Protein AF-A0A813KS51-F1 (afdb_monomer)

Secondary structure (DSSP, 8-state):
----PEEEEE-GGGEEESSSEE-SB-TTS-BHHHHHHT-EEEE-TT---TTS-SPPPS-SEEEE-SSPPEEEEEE-PBPB-TTSPBPB-TTSPBPB---EEEES-HHHHHHHHHHHHHTTTSPEEEEEEE-PPTTSTT----TTHHHHHHHHTT---SSTTSEEEEE-SSS-EEEEEHHHHHHHHHTT-HHHH------TT---SHHHHHHHHHHHHHHHHHHHHHHHHHHHHHHHHHS--------------------------

Sequence (265 aa):
MGEEGQWRLLNPLSIRFSQPRVAPRFKDGHSVAEARESTVAVLLQGRKDPDGFCKPPPYDLLLIPAFPAIRVVPFEPKLRASDGVAQRDPAGNSVRGKRAWFALDNRRLLALQRVAITKLPQLCCVAVRCFETPGGPGARTQSSGQSLERELRKFRTVTEGWAVDVGEREGSCHLWSWREAIAGVAGKDPCLLYVEPISSEELWDAHRWAPEAVSAGDELQRQVQDKEASSEEEVILFRGPKSRTFSKDQHTPCETVASDGTVAS

pLDDT: mean 80.98, std 15.92, range [42.06, 98.25]

Mean predicted aligned error: 10.23 Å

Solvent-accessible surface area (backbone atoms only — not comparable to full-atom values): 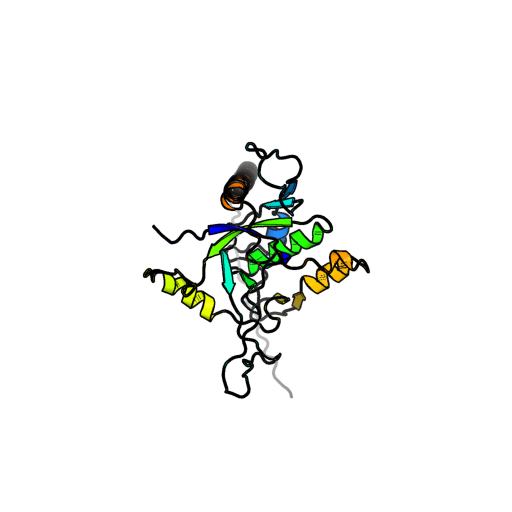15765 Å² total; per-residue (Å²): 134,80,89,75,44,52,52,30,60,42,42,50,83,53,47,22,36,29,40,48,64,31,51,58,48,51,96,87,64,50,38,37,66,57,48,30,70,56,36,45,76,41,77,52,74,87,68,73,52,93,82,72,76,65,75,78,71,97,39,43,26,41,47,33,46,70,58,80,67,48,42,31,33,62,43,58,48,60,35,28,41,95,89,62,50,72,36,58,47,99,88,67,47,73,38,64,46,74,74,41,41,26,31,79,40,47,49,63,47,53,20,45,33,59,45,44,58,76,44,58,91,51,40,40,25,30,44,30,32,37,39,81,56,88,73,49,99,81,56,75,90,56,94,68,54,64,60,59,52,58,55,57,71,60,55,42,32,57,58,80,11,58,39,32,30,44,25,54,96,93,50,77,63,45,82,45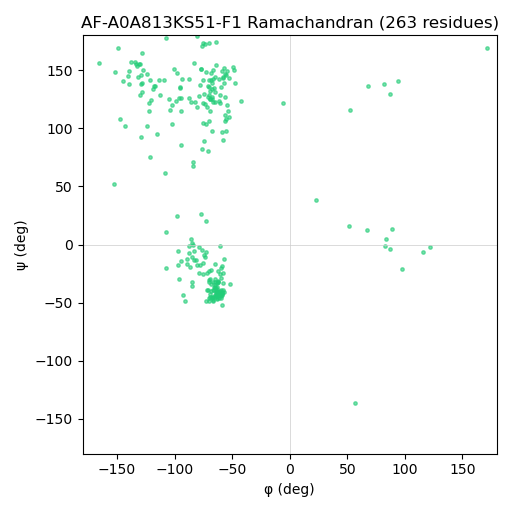,40,64,66,60,54,41,50,71,69,51,56,85,48,66,75,75,73,60,72,69,59,73,51,94,79,69,71,68,67,18,77,65,53,19,59,54,48,46,55,53,24,56,50,53,43,50,56,51,53,55,50,53,56,53,52,52,55,53,57,53,69,70,58,60,83,76,78,80,76,82,79,88,76,82,88,80,90,80,82,89,78,89,79,90,80,88,86,88,132

Structure (mmCIF, N/CA/C/O backbone):
data_AF-A0A813KS51-F1
#
_entry.id   AF-A0A813KS51-F1
#
loop_
_atom_site.group_PDB
_atom_site.id
_atom_site.type_symbol
_atom_site.label_atom_id
_atom_site.label_alt_id
_atom_site.label_comp_id
_atom_site.label_asym_id
_atom_site.label_entity_id
_atom_site.label_seq_id
_atom_site.pdbx_PDB_ins_code
_atom_site.Cartn_x
_atom_site.Cartn_y
_atom_site.Cartn_z
_atom_site.occupancy
_atom_site.B_iso_or_equiv
_atom_site.auth_seq_id
_atom_site.auth_comp_id
_atom_site.auth_asym_id
_atom_site.auth_atom_id
_atom_site.pdbx_PDB_model_num
ATOM 1 N N . MET A 1 1 ? -7.158 23.682 -9.869 1.00 42.06 1 MET A N 1
ATOM 2 C CA . MET A 1 1 ? -7.632 22.612 -8.969 1.00 42.06 1 MET A CA 1
ATOM 3 C C . MET A 1 1 ? -6.893 21.352 -9.368 1.00 42.06 1 MET A C 1
ATOM 5 O O . MET A 1 1 ? -7.021 20.948 -10.515 1.00 42.06 1 MET A O 1
ATOM 9 N N . GLY A 1 2 ? -5.991 20.868 -8.511 1.00 49.81 2 GLY A N 1
ATOM 10 C CA . GLY A 1 2 ? -5.144 19.712 -8.816 1.00 49.81 2 GLY A CA 1
ATOM 11 C C . GLY A 1 2 ? -5.975 18.439 -8.930 1.00 49.81 2 GLY A C 1
ATOM 12 O O . GLY A 1 2 ? -7.025 18.338 -8.304 1.00 49.81 2 GLY A O 1
ATOM 13 N N . GLU A 1 3 ? -5.518 17.501 -9.754 1.00 60.47 3 GLU A N 1
ATOM 14 C CA . GLU A 1 3 ? -6.159 16.204 -9.969 1.00 60.47 3 GLU A CA 1
ATOM 15 C C . GLU A 1 3 ? -6.255 15.433 -8.649 1.00 60.47 3 GLU A C 1
ATOM 17 O O . GLU A 1 3 ? -5.307 14.785 -8.199 1.00 60.47 3 GLU A O 1
ATOM 22 N N . GLU A 1 4 ? -7.408 15.518 -7.999 1.00 73.94 4 GLU A N 1
ATOM 23 C CA . GLU A 1 4 ? -7.716 14.668 -6.867 1.00 73.94 4 GLU A CA 1
ATOM 24 C C . GLU A 1 4 ? -8.052 13.278 -7.404 1.00 73.94 4 GLU A C 1
ATOM 26 O O . GLU A 1 4 ? -9.122 13.060 -7.969 1.00 73.94 4 GLU A O 1
ATOM 31 N N . GLY A 1 5 ? -7.112 12.336 -7.264 1.00 83.94 5 GLY A N 1
ATOM 32 C CA . GLY A 1 5 ? -7.350 10.933 -7.599 1.00 83.94 5 GLY A CA 1
ATOM 33 C C . GLY A 1 5 ? -8.663 10.420 -6.992 1.00 83.94 5 GLY A C 1
ATOM 34 O O . GLY A 1 5 ? -9.100 10.880 -5.932 1.00 83.94 5 GLY A O 1
ATOM 35 N N . GLN A 1 6 ? -9.302 9.460 -7.654 1.00 86.50 6 GLN A N 1
ATOM 36 C CA . GLN A 1 6 ? -10.566 8.900 -7.184 1.00 86.50 6 GLN A CA 1
ATOM 37 C C . GLN A 1 6 ? -10.355 8.145 -5.874 1.00 86.50 6 GLN A C 1
ATOM 39 O O . GLN A 1 6 ? -9.415 7.363 -5.738 1.00 86.50 6 GLN A O 1
ATOM 44 N N . TRP A 1 7 ? -11.232 8.371 -4.903 1.00 88.44 7 TRP A N 1
ATOM 45 C CA . TRP A 1 7 ? -11.202 7.615 -3.662 1.00 88.44 7 TRP A CA 1
ATOM 46 C C . TRP A 1 7 ? -11.609 6.160 -3.896 1.00 88.44 7 TRP A C 1
ATOM 48 O O . TRP A 1 7 ? -12.629 5.893 -4.537 1.00 88.44 7 TRP A O 1
ATOM 58 N N . ARG A 1 8 ? -10.818 5.222 -3.362 1.00 87.75 8 ARG A N 1
ATOM 59 C CA . ARG A 1 8 ? -11.120 3.788 -3.381 1.00 87.75 8 ARG A CA 1
ATOM 60 C C . ARG A 1 8 ? -10.903 3.124 -2.019 1.00 87.75 8 ARG A C 1
ATOM 62 O O . ARG A 1 8 ? -10.097 3.609 -1.234 1.00 87.75 8 ARG A O 1
ATOM 69 N N . LEU A 1 9 ? -11.583 2.007 -1.760 1.00 89.06 9 LEU A N 1
ATOM 70 C CA . LEU A 1 9 ? -11.259 1.073 -0.683 1.00 89.06 9 LEU A CA 1
ATOM 71 C C . LEU A 1 9 ? -10.550 -0.120 -1.311 1.00 89.06 9 LEU A C 1
ATOM 73 O O . LEU A 1 9 ? -11.116 -0.768 -2.186 1.00 89.06 9 LEU A O 1
ATOM 77 N N . LEU A 1 10 ? -9.318 -0.388 -0.891 1.00 90.69 10 LEU A N 1
ATOM 78 C CA . LEU A 1 10 ? -8.537 -1.525 -1.378 1.00 90.69 10 LEU A CA 1
ATOM 79 C C . LEU A 1 10 ? -8.025 -2.354 -0.207 1.00 90.69 10 LEU A C 1
ATOM 81 O O . LEU A 1 10 ? -7.726 -1.810 0.855 1.00 90.69 10 LEU A O 1
ATOM 85 N N . ASN A 1 11 ? -7.850 -3.655 -0.420 1.00 92.62 11 ASN A N 1
ATOM 86 C CA . ASN A 1 11 ? -7.100 -4.487 0.512 1.00 92.62 11 ASN A CA 1
ATOM 87 C C . ASN A 1 11 ? -5.610 -4.096 0.448 1.00 92.62 11 ASN A C 1
ATOM 89 O O . ASN A 1 11 ? -5.025 -4.140 -0.636 1.00 92.62 11 ASN A O 1
ATOM 93 N N . PRO A 1 12 ? -4.942 -3.747 1.564 1.00 95.69 12 PRO A N 1
ATOM 94 C CA . PRO A 1 12 ? -3.505 -3.464 1.545 1.00 95.69 12 PRO A CA 1
ATOM 95 C C . PRO A 1 12 ? -2.661 -4.572 0.896 1.00 95.69 12 PRO A C 1
ATOM 97 O O . PRO A 1 12 ? -1.666 -4.283 0.231 1.00 95.69 12 PRO A O 1
ATOM 100 N N . LEU A 1 13 ? -3.067 -5.836 1.047 1.00 94.50 13 LEU A N 1
ATOM 101 C CA . LEU A 1 13 ? -2.373 -7.010 0.507 1.00 94.50 13 LEU A CA 1
ATOM 102 C C . LEU A 1 13 ? -2.571 -7.185 -1.010 1.00 94.50 13 LEU A C 1
ATOM 104 O O . LEU A 1 13 ? -1.792 -7.888 -1.649 1.00 94.50 13 LEU A O 1
ATOM 108 N N . SER A 1 14 ? -3.556 -6.510 -1.616 1.00 92.56 14 SER A N 1
ATOM 109 C CA . SER A 1 14 ? -3.726 -6.475 -3.077 1.00 92.56 14 SER A CA 1
ATOM 110 C C . SER A 1 14 ? -2.921 -5.359 -3.756 1.00 92.56 14 SER A C 1
ATOM 112 O O . SER A 1 14 ? -2.881 -5.294 -4.985 1.00 92.56 14 SER A O 1
ATOM 114 N N . ILE A 1 15 ? -2.287 -4.469 -2.985 1.00 94.88 15 ILE A N 1
ATOM 115 C CA . ILE A 1 15 ? -1.466 -3.365 -3.498 1.00 94.88 15 ILE A CA 1
ATOM 116 C C . ILE A 1 15 ? 0.001 -3.803 -3.522 1.00 94.88 15 ILE A C 1
ATOM 118 O O . ILE A 1 15 ? 0.514 -4.386 -2.570 1.00 94.88 15 ILE A O 1
ATOM 122 N N . ARG A 1 16 ? 0.697 -3.508 -4.617 1.00 96.00 16 ARG A N 1
ATOM 123 C CA . ARG A 1 16 ? 2.096 -3.879 -4.834 1.00 96.00 16 ARG A CA 1
ATOM 124 C C . ARG A 1 16 ? 3.046 -2.713 -4.562 1.00 96.00 16 ARG A C 1
ATOM 126 O O . ARG A 1 16 ? 2.703 -1.543 -4.754 1.00 96.00 16 ARG A O 1
ATOM 133 N N . PHE A 1 17 ? 4.269 -3.033 -4.155 1.00 97.62 17 PHE A N 1
ATOM 134 C CA . PHE A 1 17 ? 5.349 -2.060 -4.023 1.00 97.62 17 PHE A CA 1
ATOM 135 C C . PHE A 1 17 ? 5.828 -1.595 -5.397 1.00 97.62 17 PHE A C 1
ATOM 137 O O . PHE A 1 17 ? 6.037 -2.405 -6.295 1.00 97.62 17 PHE A O 1
ATOM 144 N N . SER A 1 18 ? 6.045 -0.293 -5.567 1.00 96.00 18 SER A N 1
ATOM 145 C CA . SER A 1 18 ? 6.560 0.277 -6.822 1.00 96.00 18 SER A CA 1
ATOM 146 C C . SER A 1 18 ? 8.086 0.280 -6.932 1.00 96.00 18 SER A C 1
ATOM 148 O O . SER A 1 18 ? 8.630 0.419 -8.028 1.00 96.00 18 SER A O 1
ATOM 150 N N . GLN A 1 19 ? 8.794 0.157 -5.812 1.00 95.38 19 GLN A N 1
ATOM 151 C CA . GLN A 1 19 ? 10.253 0.239 -5.726 1.00 95.38 19 GLN A CA 1
ATOM 152 C C . GLN A 1 19 ? 10.782 -0.965 -4.944 1.00 95.38 19 GLN A C 1
ATOM 154 O O . GLN A 1 19 ? 10.051 -1.506 -4.115 1.00 95.38 19 GLN A O 1
ATOM 159 N N . PRO A 1 20 ? 12.045 -1.372 -5.158 1.00 95.00 20 PRO A N 1
ATOM 160 C CA . PRO A 1 20 ? 12.560 -2.601 -4.574 1.00 95.00 20 PRO A CA 1
ATOM 161 C C . PRO A 1 20 ? 13.006 -2.406 -3.125 1.00 95.00 20 PRO A C 1
ATOM 163 O O . PRO A 1 20 ? 13.213 -3.389 -2.435 1.00 95.00 20 PRO A O 1
ATOM 166 N N . ARG A 1 21 ? 13.143 -1.156 -2.658 1.00 95.81 21 ARG A N 1
ATOM 167 C CA . ARG A 1 21 ? 13.615 -0.818 -1.315 1.00 95.81 21 ARG A CA 1
ATOM 168 C C . ARG A 1 21 ? 12.712 0.206 -0.640 1.00 95.81 21 ARG A C 1
ATOM 170 O O . ARG A 1 21 ? 12.237 1.147 -1.282 1.00 95.81 21 ARG A O 1
ATOM 177 N N . VAL A 1 22 ? 12.548 0.052 0.668 1.00 96.94 22 VAL A N 1
ATOM 178 C CA . VAL A 1 22 ? 11.821 0.941 1.571 1.00 96.94 22 VAL A CA 1
ATOM 179 C C . VAL A 1 22 ? 12.684 1.265 2.786 1.00 96.94 22 VAL A C 1
ATOM 181 O O . VAL A 1 22 ? 13.185 0.372 3.464 1.00 96.94 22 VAL A O 1
ATOM 184 N N . ALA A 1 23 ? 12.824 2.557 3.087 1.00 96.81 23 ALA A N 1
ATOM 185 C CA . ALA A 1 23 ? 13.442 2.995 4.334 1.00 96.81 23 ALA A CA 1
ATOM 186 C C . ALA A 1 23 ? 12.519 2.676 5.528 1.00 96.81 23 ALA A C 1
ATOM 188 O O . ALA A 1 23 ? 11.308 2.881 5.417 1.00 96.81 23 ALA A O 1
ATOM 189 N N . PRO A 1 24 ? 13.056 2.244 6.683 1.00 96.81 24 PRO A N 1
ATOM 190 C CA . PRO A 1 24 ? 12.249 1.871 7.848 1.00 96.81 24 PRO A CA 1
ATOM 191 C C . PRO A 1 24 ? 11.623 3.073 8.576 1.00 96.81 24 PRO A C 1
ATOM 193 O O . PRO A 1 24 ? 10.830 2.878 9.496 1.00 96.81 24 PRO A O 1
ATOM 196 N N . ARG A 1 25 ? 11.971 4.304 8.177 1.00 96.75 25 ARG A N 1
ATOM 197 C CA . ARG A 1 25 ? 11.493 5.560 8.764 1.00 96.75 25 ARG A CA 1
ATOM 198 C C . ARG A 1 25 ? 10.851 6.480 7.724 1.00 96.75 25 ARG A C 1
ATOM 200 O O . ARG A 1 25 ? 11.248 6.524 6.549 1.00 96.75 25 ARG A O 1
ATOM 207 N N . PHE A 1 26 ? 9.847 7.225 8.160 1.00 95.56 26 PHE A N 1
ATOM 208 C CA . PHE A 1 26 ? 9.214 8.320 7.438 1.00 95.56 26 PHE A CA 1
ATOM 209 C C . PHE A 1 26 ? 10.107 9.573 7.452 1.00 95.56 26 PHE A C 1
ATOM 211 O O . PHE A 1 26 ? 11.190 9.583 8.031 1.00 95.56 26 PHE A O 1
ATOM 218 N N . LYS A 1 27 ? 9.713 10.616 6.709 1.00 93.56 27 LYS A N 1
ATOM 219 C CA . LYS A 1 27 ? 10.522 11.848 6.587 1.00 93.56 27 LYS A CA 1
ATOM 220 C C . LYS A 1 27 ? 10.520 12.701 7.860 1.00 93.56 27 LYS A C 1
ATOM 222 O O . LYS A 1 27 ? 11.432 13.489 8.049 1.00 93.56 27 LYS A O 1
ATOM 227 N N . ASP A 1 28 ? 9.488 12.547 8.669 1.00 91.88 28 ASP A N 1
ATOM 228 C CA . ASP A 1 28 ? 9.272 13.177 9.971 1.00 91.88 28 ASP A CA 1
ATOM 229 C C . ASP A 1 28 ? 9.975 12.429 11.121 1.00 91.88 28 ASP A C 1
ATOM 231 O O . ASP A 1 28 ? 9.907 12.866 12.259 1.00 91.88 28 ASP A O 1
ATOM 235 N N . GLY A 1 29 ? 10.676 11.323 10.837 1.00 93.81 29 GLY A N 1
ATOM 236 C CA . GLY A 1 29 ? 11.469 10.572 11.817 1.00 93.81 29 GLY A CA 1
ATOM 237 C C . GLY A 1 29 ? 10.760 9.357 12.418 1.00 93.81 29 GLY A C 1
ATOM 238 O O . GLY A 1 29 ? 11.449 8.414 12.832 1.00 93.81 29 GLY A O 1
ATOM 239 N N . HIS A 1 30 ? 9.424 9.321 12.367 1.00 93.75 30 HIS A N 1
ATOM 240 C CA . HIS A 1 30 ? 8.626 8.178 12.808 1.00 93.75 30 HIS A CA 1
ATOM 241 C C . HIS A 1 30 ? 9.020 6.908 12.054 1.00 93.75 30 HIS A C 1
ATOM 243 O O . HIS A 1 30 ? 9.336 6.917 10.860 1.00 93.75 30 HIS A O 1
ATOM 249 N N . SER A 1 31 ? 9.004 5.783 12.744 1.00 96.62 31 SER A N 1
ATOM 250 C CA . SER A 1 31 ? 9.250 4.470 12.173 1.00 96.62 31 SER A CA 1
ATOM 251 C C . SER A 1 31 ? 7.984 3.885 11.543 1.00 96.62 31 SER A C 1
ATOM 253 O O . SER A 1 31 ? 6.850 4.189 11.912 1.00 96.62 31 SER A O 1
ATOM 255 N N . VAL A 1 32 ? 8.174 2.973 10.590 1.00 96.69 32 VAL A N 1
ATOM 256 C CA . VAL A 1 32 ? 7.085 2.153 10.031 1.00 96.69 32 VAL A CA 1
ATOM 257 C C . VAL A 1 32 ? 6.409 1.302 11.116 1.00 96.69 32 VAL A C 1
ATOM 259 O O . VAL A 1 32 ? 5.225 0.997 10.996 1.00 96.69 32 VAL A O 1
ATOM 262 N N . ALA A 1 33 ? 7.143 0.919 12.167 1.00 96.56 33 ALA A N 1
ATOM 263 C CA . ALA A 1 33 ? 6.607 0.152 13.289 1.00 96.56 33 ALA A CA 1
ATOM 264 C C . ALA A 1 33 ? 5.647 0.986 14.152 1.00 96.56 33 ALA A C 1
ATOM 266 O O . ALA A 1 33 ? 4.536 0.531 14.409 1.00 96.56 33 ALA A O 1
ATOM 267 N N . GLU A 1 34 ? 6.022 2.219 14.493 1.00 95.12 34 GLU A N 1
ATOM 268 C CA . GLU A 1 34 ? 5.149 3.153 15.221 1.00 95.12 34 GLU A CA 1
ATOM 269 C C . GLU A 1 34 ? 3.885 3.456 14.409 1.00 95.12 34 GLU A C 1
ATOM 271 O O . GLU A 1 34 ? 2.774 3.320 14.906 1.00 95.12 34 GLU A O 1
ATOM 276 N N . ALA A 1 35 ? 4.017 3.747 13.110 1.00 94.31 35 ALA A N 1
ATOM 277 C CA . ALA A 1 35 ? 2.848 4.003 12.265 1.00 94.31 35 ALA A CA 1
ATOM 278 C C . ALA A 1 35 ? 1.904 2.791 12.141 1.00 94.31 35 ALA A C 1
ATOM 280 O O . ALA A 1 35 ? 0.688 2.954 12.012 1.00 94.31 35 ALA A O 1
ATOM 281 N N . ARG A 1 36 ? 2.451 1.567 12.176 1.00 95.62 36 ARG A N 1
ATOM 282 C CA . ARG A 1 36 ? 1.664 0.327 12.254 1.00 95.62 36 ARG A CA 1
ATOM 283 C C . ARG A 1 36 ? 0.879 0.273 13.566 1.00 95.62 36 ARG A C 1
ATOM 285 O O . ARG A 1 36 ? -0.289 -0.093 13.543 1.00 95.62 36 ARG A O 1
ATOM 292 N N . GLU A 1 37 ? 1.509 0.613 14.685 1.00 94.81 37 GLU A N 1
ATOM 293 C CA . GLU A 1 37 ? 0.891 0.584 16.020 1.00 94.81 37 GLU A CA 1
ATOM 294 C C . GLU A 1 37 ? -0.193 1.650 16.188 1.00 94.81 37 GLU A C 1
ATOM 296 O O . GLU A 1 37 ? -1.232 1.370 16.781 1.00 94.81 37 GLU A O 1
ATOM 301 N N . SER A 1 38 ? -0.019 2.814 15.566 1.00 91.81 38 SER A N 1
ATOM 302 C CA . SER A 1 38 ? -1.023 3.884 15.550 1.00 91.81 38 SER A CA 1
ATOM 303 C C . SER A 1 38 ? -2.169 3.652 14.555 1.00 91.81 38 SER A C 1
ATOM 305 O O . SER A 1 38 ? -3.072 4.481 14.457 1.00 91.81 38 SER A O 1
ATOM 307 N N . THR A 1 39 ? -2.152 2.564 13.777 1.00 94.19 39 THR A N 1
ATOM 308 C CA . THR A 1 39 ? -3.239 2.249 12.839 1.00 94.19 39 THR A CA 1
ATOM 309 C C . THR A 1 39 ? -4.388 1.556 13.566 1.00 94.19 39 THR A C 1
ATOM 311 O O . THR A 1 39 ? -4.226 0.475 14.134 1.00 94.19 39 THR A O 1
ATOM 314 N N . VAL A 1 40 ? -5.582 2.139 13.479 1.00 93.75 40 VAL A N 1
ATOM 315 C CA . VAL A 1 40 ? -6.802 1.599 14.091 1.00 93.75 40 VAL A CA 1
ATOM 316 C C . VAL A 1 40 ? -7.561 0.739 13.083 1.00 93.75 40 VAL A C 1
ATOM 318 O O . VAL A 1 40 ? -7.608 1.053 11.898 1.00 93.75 40 VAL A O 1
ATOM 321 N N . ALA A 1 41 ? -8.164 -0.356 13.547 1.00 94.25 41 ALA A N 1
ATOM 322 C CA . ALA A 1 41 ? -9.045 -1.199 12.741 1.00 94.25 41 ALA A CA 1
ATOM 323 C C . ALA A 1 41 ? -10.484 -1.095 13.260 1.00 94.25 41 ALA A C 1
ATOM 325 O O . ALA A 1 41 ? -10.722 -1.288 14.452 1.00 94.25 41 ALA A O 1
ATOM 326 N N . VAL A 1 42 ? -11.434 -0.814 12.369 1.00 90.38 42 VAL A N 1
ATOM 327 C CA . VAL A 1 42 ? -12.858 -0.633 12.689 1.00 90.38 42 VAL A CA 1
ATOM 328 C C . VAL A 1 42 ? -13.685 -1.688 11.960 1.00 90.38 42 VAL A C 1
ATOM 330 O O . VAL A 1 42 ? -13.487 -1.901 10.768 1.00 90.38 42 VAL A O 1
ATOM 333 N N . LEU A 1 43 ? -14.620 -2.339 12.655 1.00 89.81 43 LEU A N 1
ATOM 334 C CA . LEU A 1 43 ? -15.554 -3.292 12.046 1.00 89.81 43 LEU A CA 1
ATOM 335 C C . LEU A 1 43 ? -16.489 -2.595 11.050 1.00 89.81 43 LEU A C 1
ATOM 337 O O . LEU A 1 43 ? -17.119 -1.589 11.374 1.00 89.81 43 LEU A O 1
ATOM 341 N N . LEU A 1 44 ? -16.605 -3.165 9.850 1.00 80.69 44 LEU A N 1
ATOM 342 C CA . LEU A 1 44 ? -17.533 -2.713 8.807 1.00 80.69 44 LEU A CA 1
ATOM 343 C C . LEU A 1 44 ? -18.913 -3.382 8.900 1.00 80.69 44 LEU A C 1
ATOM 345 O O . LEU A 1 44 ? -19.878 -2.887 8.315 1.00 80.69 44 LEU A O 1
ATOM 349 N N . GLN A 1 45 ? -19.024 -4.492 9.638 1.00 69.56 45 GLN A N 1
ATOM 350 C CA . GLN A 1 45 ? -20.273 -5.240 9.791 1.00 69.56 45 GLN A CA 1
ATOM 351 C C . GLN A 1 45 ? -21.383 -4.394 10.441 1.00 69.56 45 GLN A C 1
ATOM 353 O O . GLN A 1 45 ? -21.147 -3.618 11.363 1.00 69.56 45 GLN A O 1
ATOM 358 N N . GLY A 1 46 ? -22.623 -4.578 9.975 1.00 60.81 46 GLY A N 1
ATOM 359 C CA . GLY A 1 46 ? -23.822 -3.999 10.596 1.00 60.81 46 GLY A CA 1
ATOM 360 C C . GLY A 1 46 ? -24.202 -2.588 10.140 1.00 60.81 46 GLY A C 1
ATOM 361 O O . GLY A 1 46 ? -25.266 -2.095 10.520 1.00 60.81 46 GLY A O 1
ATOM 362 N N . ARG A 1 47 ? -23.406 -1.943 9.283 1.00 62.28 47 ARG A N 1
ATOM 363 C CA . ARG A 1 47 ? -23.832 -0.710 8.613 1.00 62.28 47 ARG A CA 1
ATOM 364 C C . ARG A 1 47 ? -24.863 -1.056 7.542 1.00 62.28 47 ARG A C 1
ATOM 366 O O . ARG A 1 47 ? -24.530 -1.595 6.490 1.00 62.28 47 ARG A O 1
ATOM 373 N N . LYS A 1 48 ? -26.132 -0.779 7.848 1.00 58.97 48 LYS A N 1
ATOM 374 C CA . LYS A 1 48 ? -27.200 -0.808 6.850 1.00 58.97 48 LYS A CA 1
ATOM 375 C C . LYS A 1 48 ? -26.858 0.231 5.796 1.00 58.97 48 LYS A C 1
ATOM 377 O O . LYS A 1 48 ? -26.678 1.399 6.133 1.00 58.97 48 LYS A O 1
ATOM 382 N N . ASP A 1 49 ? -26.769 -0.201 4.547 1.00 62.62 49 ASP A N 1
ATOM 383 C CA . ASP A 1 49 ? -26.871 0.735 3.442 1.00 62.62 49 ASP A CA 1
ATOM 384 C C . ASP A 1 49 ? -28.193 1.502 3.618 1.00 62.62 49 ASP A C 1
ATOM 386 O O . ASP A 1 49 ? -29.243 0.855 3.696 1.00 62.62 49 ASP A O 1
ATOM 390 N N . PRO A 1 50 ? -28.175 2.839 3.751 1.00 56.56 50 PRO A N 1
ATOM 391 C CA . PRO A 1 50 ? -29.404 3.603 3.921 1.00 56.56 50 PRO A CA 1
ATOM 392 C C . PRO A 1 50 ? -30.310 3.523 2.683 1.00 56.56 50 PRO A C 1
ATOM 394 O O . PRO A 1 50 ? -31.505 3.771 2.818 1.00 56.56 50 PRO A O 1
ATOM 397 N N . ASP A 1 51 ? -29.784 3.103 1.527 1.00 67.31 51 ASP A N 1
ATOM 398 C CA . ASP A 1 51 ? -30.566 2.872 0.311 1.00 67.31 51 ASP A CA 1
ATOM 399 C C . ASP A 1 51 ? -30.996 1.400 0.158 1.00 67.31 51 ASP A C 1
ATOM 401 O O . ASP A 1 51 ? -31.889 1.091 -0.623 1.00 67.31 51 ASP A O 1
ATOM 405 N N . GLY A 1 52 ? -30.412 0.476 0.931 1.00 62.31 52 GLY A N 1
ATOM 406 C CA . GLY A 1 52 ? -30.741 -0.954 0.901 1.00 62.31 52 GLY A CA 1
ATOM 407 C C . GLY A 1 52 ? -30.368 -1.696 -0.394 1.00 62.31 52 GLY A C 1
ATOM 408 O O . GLY A 1 52 ? -30.809 -2.832 -0.573 1.00 62.31 52 GLY A O 1
ATOM 409 N N . PHE A 1 53 ? -29.571 -1.095 -1.284 1.00 54.78 53 PHE A N 1
ATOM 410 C CA . PHE A 1 53 ? -29.227 -1.637 -2.610 1.00 54.78 53 PHE A CA 1
ATOM 411 C C . PHE A 1 53 ? -27.784 -2.156 -2.721 1.00 54.78 53 PHE A C 1
ATOM 413 O O . PHE A 1 53 ? -27.477 -2.966 -3.599 1.00 54.78 53 PHE A O 1
ATOM 420 N N . CYS A 1 54 ? -26.890 -1.728 -1.839 1.00 59.38 54 CYS A N 1
ATOM 421 C CA . CYS A 1 54 ? -25.483 -2.077 -1.846 1.00 59.38 54 CYS A CA 1
ATOM 422 C C . CYS A 1 54 ? -25.275 -3.396 -1.101 1.00 59.38 54 CYS A C 1
ATOM 424 O O . CYS A 1 54 ? -25.591 -3.542 0.083 1.00 59.38 54 CYS A O 1
ATOM 426 N N . LYS A 1 55 ? -24.689 -4.373 -1.801 1.00 64.56 55 LYS A N 1
ATOM 427 C CA . LYS A 1 55 ? -24.139 -5.580 -1.171 1.00 64.56 55 LYS A CA 1
ATOM 428 C C . LYS A 1 55 ? -23.175 -5.153 -0.053 1.00 64.56 55 LYS A C 1
ATOM 430 O O . LYS A 1 55 ? -22.478 -4.159 -0.249 1.00 64.56 55 LYS A O 1
ATOM 435 N N . PRO A 1 56 ? -23.101 -5.868 1.084 1.00 63.34 56 PRO A N 1
ATOM 436 C CA . PRO A 1 56 ? -22.119 -5.555 2.120 1.00 63.34 56 PRO A CA 1
ATOM 437 C C . PRO A 1 56 ? -20.697 -5.543 1.528 1.00 63.34 56 PRO A C 1
ATOM 439 O O . PRO A 1 56 ? -20.443 -6.281 0.567 1.00 63.34 56 PRO A O 1
ATOM 442 N N . PRO A 1 57 ? -19.778 -4.719 2.068 1.00 68.62 57 PRO A N 1
ATOM 443 C CA . PRO A 1 57 ? -18.399 -4.704 1.599 1.00 68.62 57 PRO A CA 1
ATOM 444 C C . PRO A 1 57 ? -17.807 -6.112 1.682 1.00 68.62 57 PRO A C 1
ATOM 446 O O . PRO A 1 57 ? -18.084 -6.822 2.651 1.00 68.62 57 PRO A O 1
ATOM 449 N N . PRO A 1 58 ? -16.921 -6.507 0.752 1.00 81.00 58 PRO A N 1
ATOM 450 C CA . PRO A 1 58 ? -16.191 -7.774 0.841 1.00 81.00 58 PRO A CA 1
ATOM 451 C C . PRO A 1 58 ? -15.096 -7.746 1.931 1.00 81.00 58 PRO A C 1
ATOM 453 O O . PRO A 1 58 ? -14.138 -8.511 1.875 1.00 81.00 58 PRO A O 1
ATOM 456 N N . TYR A 1 59 ? -15.196 -6.821 2.888 1.00 86.31 59 TYR A N 1
ATOM 457 C CA . TYR A 1 59 ? -14.203 -6.538 3.912 1.00 86.31 59 TYR A CA 1
ATOM 458 C C . TYR A 1 59 ? -14.870 -6.530 5.284 1.00 86.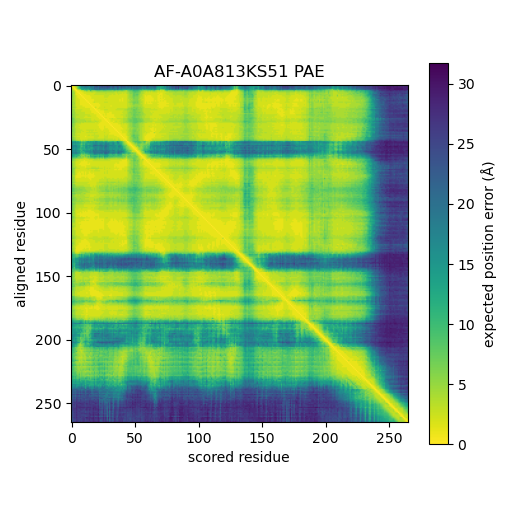31 59 TYR A C 1
ATOM 460 O O . TYR A 1 59 ? -15.937 -5.941 5.464 1.00 86.31 59 TYR A O 1
ATOM 468 N N . ASP A 1 60 ? -14.196 -7.122 6.261 1.00 88.19 60 ASP A N 1
ATOM 469 C CA . ASP A 1 60 ? -14.622 -7.147 7.657 1.00 88.19 60 ASP A CA 1
ATOM 470 C C . ASP A 1 60 ? -14.182 -5.886 8.404 1.00 88.19 60 ASP A C 1
ATOM 472 O O . ASP A 1 60 ? -14.901 -5.390 9.275 1.00 88.19 60 ASP A O 1
ATOM 476 N N . LEU A 1 61 ? -12.993 -5.372 8.069 1.00 91.38 61 LEU A N 1
ATOM 477 C CA . LEU A 1 61 ? -12.324 -4.295 8.791 1.00 91.38 61 LEU A CA 1
ATOM 478 C C . LEU A 1 61 ? -11.899 -3.155 7.864 1.00 91.38 61 LEU A C 1
ATOM 480 O O . LEU A 1 61 ? -11.321 -3.376 6.801 1.00 91.38 61 LEU A O 1
ATOM 484 N N . LEU A 1 62 ? -12.088 -1.927 8.330 1.00 91.69 62 LEU A N 1
ATOM 485 C CA . LEU A 1 62 ? -11.492 -0.722 7.772 1.00 91.69 62 LEU A CA 1
ATOM 486 C C . LEU A 1 62 ? -10.265 -0.327 8.596 1.00 91.69 62 LEU A C 1
ATOM 488 O O . LEU A 1 62 ? -10.369 -0.096 9.801 1.00 91.69 62 LEU A O 1
ATOM 492 N N . LEU A 1 63 ? -9.113 -0.217 7.939 1.00 94.44 63 LEU A N 1
ATOM 493 C CA . LEU A 1 63 ? -7.886 0.303 8.527 1.00 94.44 63 LEU A CA 1
ATOM 494 C C . LEU A 1 63 ? -7.835 1.821 8.379 1.00 94.44 63 LEU A C 1
ATOM 496 O O . LEU A 1 63 ? -7.919 2.359 7.273 1.00 94.44 63 LEU A O 1
ATOM 500 N N . ILE A 1 64 ? -7.640 2.489 9.507 1.00 93.25 64 ILE A N 1
ATOM 501 C CA . ILE A 1 64 ? -7.536 3.934 9.641 1.00 93.25 64 ILE A CA 1
ATOM 502 C C . ILE A 1 64 ? -6.111 4.247 10.116 1.00 93.25 64 ILE A C 1
ATOM 504 O O . ILE A 1 64 ? -5.821 4.136 11.311 1.00 93.25 64 ILE A O 1
ATOM 508 N N . PRO A 1 65 ? -5.180 4.553 9.195 1.00 93.69 65 PRO A N 1
ATOM 509 C CA . PRO A 1 65 ? -3.806 4.853 9.566 1.00 93.69 65 PRO A CA 1
ATOM 510 C C . PRO A 1 65 ? -3.664 6.266 10.135 1.00 93.69 65 PRO A C 1
ATOM 512 O O . PRO A 1 65 ? -4.333 7.194 9.690 1.00 93.69 65 PRO A O 1
ATOM 515 N N . ALA A 1 66 ? -2.686 6.463 11.020 1.00 90.38 66 ALA A N 1
ATOM 516 C CA . ALA A 1 66 ? -2.290 7.783 11.518 1.00 90.38 66 ALA A CA 1
ATOM 517 C C . ALA A 1 66 ? -1.431 8.585 10.513 1.00 90.38 66 ALA A C 1
ATOM 519 O O . ALA A 1 66 ? -0.647 9.451 10.896 1.00 90.38 66 ALA A O 1
ATOM 520 N N . PHE A 1 67 ? -1.567 8.329 9.212 1.00 91.31 67 PHE A N 1
ATOM 521 C CA . PHE A 1 67 ? -0.910 9.088 8.148 1.00 91.31 67 PHE A CA 1
ATOM 522 C C . PHE A 1 67 ? -1.880 9.334 6.987 1.00 91.31 67 PHE A C 1
ATOM 524 O O . PHE A 1 67 ? -2.804 8.546 6.788 1.00 91.31 67 PHE A O 1
ATOM 531 N N . PRO A 1 68 ? -1.643 10.369 6.156 1.00 91.50 68 PRO A N 1
ATOM 532 C CA . PRO A 1 68 ? -2.518 10.653 5.027 1.00 91.50 68 PRO A CA 1
ATOM 533 C C . PRO A 1 68 ? -2.655 9.457 4.084 1.00 91.50 68 PRO A C 1
ATOM 535 O O . PRO A 1 68 ? -1.682 8.724 3.851 1.00 91.50 68 PRO A O 1
ATOM 538 N N . ALA A 1 69 ? -3.836 9.318 3.482 1.00 92.75 69 ALA A N 1
ATOM 539 C CA . ALA A 1 69 ? -4.148 8.227 2.569 1.00 92.75 69 ALA A CA 1
ATOM 540 C C . ALA A 1 69 ? -3.059 8.009 1.508 1.00 92.75 69 ALA A C 1
ATOM 542 O O . ALA A 1 69 ? -2.489 8.954 0.945 1.00 92.75 69 ALA A O 1
ATOM 543 N N . ILE A 1 70 ? -2.762 6.739 1.227 1.00 95.50 70 ILE A N 1
ATOM 544 C CA . ILE A 1 70 ? -1.770 6.400 0.211 1.00 95.50 70 ILE A CA 1
ATOM 545 C C . ILE A 1 70 ? -2.321 6.662 -1.182 1.00 95.50 70 ILE A C 1
ATOM 547 O O . ILE A 1 70 ? -3.516 6.524 -1.450 1.00 95.50 70 ILE A O 1
ATOM 551 N N . ARG A 1 71 ? -1.413 7.019 -2.085 1.00 94.50 71 ARG A N 1
ATOM 552 C CA . ARG A 1 71 ? -1.718 7.158 -3.503 1.00 94.50 71 ARG A CA 1
ATOM 553 C C . ARG A 1 71 ? -1.349 5.865 -4.216 1.00 94.50 71 ARG A C 1
ATOM 555 O O . ARG A 1 71 ? -0.263 5.328 -3.983 1.00 94.50 71 ARG A O 1
ATOM 562 N N . VAL A 1 72 ? -2.230 5.389 -5.083 1.00 94.44 72 VAL A N 1
ATOM 563 C CA . VAL A 1 72 ? -2.016 4.188 -5.891 1.00 94.44 72 VAL A CA 1
ATOM 564 C C . VAL A 1 72 ? -2.332 4.457 -7.357 1.00 94.44 72 VAL A C 1
ATOM 566 O O . VAL A 1 72 ? -3.110 5.351 -7.685 1.00 94.44 72 VAL A O 1
ATOM 569 N N . VAL A 1 73 ? -1.731 3.673 -8.241 1.00 92.56 73 VAL A N 1
ATOM 570 C CA . VAL A 1 73 ? -1.897 3.786 -9.695 1.00 92.56 73 VAL A CA 1
ATOM 571 C C . VAL A 1 73 ? -1.993 2.385 -10.303 1.00 92.56 73 VAL A C 1
ATOM 573 O O . VAL A 1 73 ? -1.246 1.496 -9.877 1.00 92.56 73 VAL A O 1
ATOM 576 N N . PRO A 1 74 ? -2.898 2.140 -11.267 1.00 91.62 74 PRO A N 1
ATOM 577 C CA . PRO A 1 74 ? -2.960 0.867 -11.951 1.00 91.62 74 PRO A CA 1
ATOM 578 C C . PRO A 1 74 ? -1.870 0.845 -13.029 1.00 91.62 74 PRO A C 1
ATOM 580 O O . PRO A 1 74 ? -1.870 1.667 -13.948 1.00 91.62 74 PRO A O 1
ATOM 583 N N . PHE A 1 75 ? -0.926 -0.085 -12.923 1.00 90.94 75 PHE A N 1
ATOM 584 C CA . PHE A 1 75 ? 0.267 -0.107 -13.769 1.00 90.94 75 PHE A CA 1
ATOM 585 C C . PHE A 1 75 ? 0.634 -1.528 -14.202 1.00 90.94 75 PHE A C 1
ATOM 587 O O . PHE A 1 75 ? 0.392 -2.495 -13.482 1.00 90.94 75 PHE A O 1
ATOM 594 N N . GLU A 1 76 ? 1.232 -1.646 -15.387 1.00 92.12 76 GLU A N 1
ATOM 595 C CA . GLU A 1 76 ? 1.817 -2.884 -15.908 1.00 92.12 76 GLU A CA 1
ATOM 596 C C . GLU A 1 76 ? 3.341 -2.808 -15.756 1.00 92.12 76 GLU A C 1
ATOM 598 O O . GLU A 1 76 ? 4.006 -2.089 -16.516 1.00 92.12 76 GLU A O 1
ATOM 603 N N . PRO A 1 77 ? 3.932 -3.498 -14.768 1.00 92.19 77 PRO A N 1
ATOM 604 C CA . PRO A 1 77 ? 5.358 -3.387 -14.516 1.00 92.19 77 PRO A CA 1
ATOM 605 C C . PRO A 1 77 ? 6.149 -4.011 -15.667 1.00 92.19 77 PRO A C 1
ATOM 607 O O . PRO A 1 77 ? 5.799 -5.071 -16.178 1.00 92.19 77 PRO A O 1
ATOM 610 N N . LYS A 1 78 ? 7.272 -3.396 -16.050 1.00 94.00 78 LYS A N 1
ATOM 611 C CA . LYS A 1 78 ? 8.261 -4.091 -16.885 1.00 94.00 78 LYS A CA 1
ATOM 612 C C . LYS A 1 78 ? 8.856 -5.230 -16.066 1.00 94.00 78 LYS A C 1
ATOM 614 O O . LYS A 1 78 ? 9.420 -4.957 -15.003 1.00 94.00 78 LYS A O 1
ATOM 619 N N . LEU A 1 79 ? 8.751 -6.460 -16.560 1.00 93.62 79 LEU A N 1
ATOM 620 C CA . LEU A 1 79 ? 9.345 -7.611 -15.893 1.00 93.62 79 LEU A CA 1
ATOM 621 C C . LEU A 1 79 ? 10.864 -7.499 -15.927 1.00 93.62 79 LEU A C 1
ATOM 623 O O . LEU A 1 79 ? 11.463 -7.012 -16.893 1.00 93.62 79 LEU A O 1
ATOM 627 N N . ARG A 1 80 ? 11.486 -7.915 -14.831 1.00 94.44 80 ARG A N 1
ATOM 628 C CA . ARG A 1 80 ? 12.932 -7.883 -14.646 1.00 94.44 80 ARG A CA 1
ATOM 629 C C . ARG A 1 80 ? 13.397 -9.250 -14.188 1.00 94.44 80 ARG A C 1
ATOM 631 O O . ARG A 1 80 ? 12.663 -9.946 -13.493 1.00 94.44 80 ARG A O 1
ATOM 638 N N . ALA A 1 81 ? 14.588 -9.642 -14.609 1.00 92.88 81 ALA A N 1
ATOM 639 C CA . ALA A 1 81 ? 15.269 -10.778 -14.013 1.00 92.88 81 ALA A CA 1
ATOM 640 C C . ALA A 1 81 ? 15.737 -10.426 -12.587 1.00 92.88 81 ALA A C 1
ATOM 642 O O . ALA A 1 81 ? 15.604 -9.284 -12.131 1.00 92.88 81 ALA A O 1
ATOM 643 N N . SER A 1 82 ? 16.251 -11.420 -11.865 1.00 89.12 82 SER A N 1
ATOM 644 C CA . SER A 1 82 ? 16.747 -11.264 -10.491 1.00 89.12 82 SER A CA 1
ATOM 645 C C . SER A 1 82 ? 17.908 -10.269 -10.379 1.00 89.12 82 SER A C 1
ATOM 647 O O . SER A 1 82 ? 18.066 -9.632 -9.343 1.00 89.12 82 SER A O 1
ATOM 649 N N . ASP A 1 83 ? 18.667 -10.075 -11.458 1.00 90.12 83 ASP A N 1
ATOM 650 C CA . ASP A 1 83 ? 19.724 -9.065 -11.595 1.00 90.12 83 ASP A CA 1
ATOM 651 C C . ASP A 1 83 ? 19.189 -7.631 -11.824 1.00 90.12 83 ASP A C 1
ATOM 653 O O . ASP A 1 83 ? 19.951 -6.666 -11.884 1.00 90.12 83 ASP A O 1
ATOM 657 N N . GLY A 1 84 ? 17.869 -7.466 -11.964 1.00 89.69 84 GLY A N 1
ATOM 658 C CA . GLY A 1 84 ? 17.215 -6.191 -12.238 1.00 89.69 84 GLY A CA 1
ATOM 659 C C . GLY A 1 84 ? 17.193 -5.780 -13.715 1.00 89.69 84 GLY A C 1
ATOM 660 O O . GLY A 1 84 ? 16.603 -4.736 -14.038 1.00 89.69 84 GLY A O 1
ATOM 661 N N . VAL A 1 85 ? 17.767 -6.569 -14.627 1.00 93.00 85 VAL A N 1
ATOM 662 C CA . VAL A 1 85 ? 17.742 -6.313 -16.073 1.00 93.00 85 VAL A CA 1
ATOM 663 C C . VAL A 1 85 ? 16.328 -6.535 -16.607 1.00 93.00 85 VAL A C 1
ATOM 665 O O . VAL A 1 85 ? 15.640 -7.480 -16.232 1.00 93.00 85 VAL A O 1
ATOM 668 N N . ALA A 1 86 ? 15.853 -5.622 -17.461 1.00 94.19 86 ALA A N 1
ATOM 669 C CA . ALA A 1 86 ? 14.520 -5.732 -18.049 1.00 94.19 86 ALA A CA 1
ATOM 670 C C . ALA A 1 86 ? 14.458 -6.927 -19.006 1.00 94.19 86 ALA A C 1
ATOM 672 O O . ALA A 1 86 ? 15.259 -7.006 -19.938 1.00 94.19 86 ALA A O 1
ATOM 673 N N . GLN A 1 87 ? 13.484 -7.811 -18.799 1.00 95.88 87 GLN A N 1
ATOM 674 C CA . GLN A 1 87 ? 13.253 -8.945 -19.686 1.00 95.88 87 GLN A CA 1
ATOM 675 C C . GLN A 1 87 ? 12.769 -8.444 -21.050 1.00 95.88 87 GLN A C 1
ATOM 677 O O . GLN A 1 87 ? 11.960 -7.509 -21.131 1.00 95.88 87 GLN A O 1
ATOM 682 N N . ARG A 1 88 ? 13.275 -9.059 -22.121 1.00 97.38 88 ARG A N 1
ATOM 683 C CA . ARG A 1 88 ? 12.886 -8.756 -23.500 1.00 97.38 88 ARG A CA 1
ATOM 684 C C . ARG A 1 88 ? 12.327 -9.995 -24.184 1.00 97.38 88 ARG A C 1
ATOM 686 O O . ARG A 1 88 ? 12.816 -11.094 -23.945 1.00 97.38 88 ARG A O 1
ATOM 693 N N . ASP A 1 89 ? 11.297 -9.802 -24.998 1.00 96.88 89 ASP A N 1
ATOM 694 C CA . ASP A 1 89 ? 10.765 -10.845 -25.874 1.00 96.88 89 ASP A CA 1
ATOM 695 C C . ASP A 1 89 ? 11.725 -11.103 -27.065 1.00 96.88 89 ASP A C 1
ATOM 697 O O . ASP A 1 89 ? 12.693 -10.353 -27.246 1.00 96.88 89 ASP A O 1
ATOM 701 N N . PRO A 1 90 ? 11.491 -12.135 -27.901 1.00 97.69 90 PRO A N 1
ATOM 702 C CA . PRO A 1 90 ? 12.325 -12.401 -29.079 1.00 97.69 90 PRO A CA 1
ATOM 703 C C . PRO A 1 90 ? 12.384 -11.255 -30.104 1.00 97.69 90 PRO A C 1
ATOM 705 O O . PRO A 1 90 ? 13.322 -11.195 -30.893 1.00 97.69 90 PRO A O 1
ATOM 708 N N . ALA A 1 91 ? 11.411 -10.337 -30.092 1.00 96.56 91 ALA A N 1
ATOM 709 C CA . ALA A 1 91 ? 11.384 -9.144 -30.941 1.00 96.56 91 ALA A CA 1
ATOM 710 C C . ALA A 1 91 ? 12.130 -7.945 -30.315 1.00 96.56 91 ALA A C 1
ATOM 712 O O . ALA A 1 91 ? 12.216 -6.875 -30.917 1.00 96.56 91 ALA A O 1
ATOM 713 N N . GLY A 1 92 ? 12.682 -8.105 -29.109 1.00 96.19 92 GLY A N 1
ATOM 714 C CA . GLY A 1 92 ? 13.419 -7.077 -28.384 1.00 96.19 92 GLY A CA 1
ATOM 715 C C . GLY A 1 92 ? 12.546 -6.105 -27.581 1.00 96.19 92 GLY A C 1
ATOM 716 O O . GLY A 1 92 ? 13.095 -5.175 -26.976 1.00 96.19 92 GLY A O 1
ATOM 717 N N . ASN A 1 93 ? 11.226 -6.291 -27.513 1.00 94.50 93 ASN A N 1
ATOM 718 C CA . ASN A 1 93 ? 10.337 -5.443 -26.714 1.00 94.50 93 ASN A CA 1
ATOM 719 C C . ASN A 1 93 ? 10.424 -5.804 -25.231 1.00 94.50 93 ASN A C 1
ATOM 721 O O . ASN A 1 93 ? 10.680 -6.947 -24.868 1.00 94.50 93 ASN A O 1
ATOM 725 N N . SER A 1 94 ? 10.195 -4.832 -24.341 1.00 94.12 94 SER A N 1
ATOM 726 C CA . SER A 1 94 ? 10.141 -5.113 -22.900 1.00 94.12 94 SER A CA 1
ATOM 727 C C . SER A 1 94 ? 8.919 -5.964 -22.556 1.00 94.12 94 SER A C 1
ATOM 729 O O . SER A 1 94 ? 7.794 -5.527 -22.803 1.00 94.12 94 SER A O 1
ATOM 731 N N . VAL A 1 95 ? 9.134 -7.106 -21.905 1.00 95.44 95 VAL A N 1
ATOM 732 C CA . VAL A 1 95 ? 8.046 -7.937 -21.376 1.00 95.44 95 VAL A CA 1
ATOM 733 C C . VAL A 1 95 ? 7.358 -7.189 -20.232 1.00 95.44 95 VAL A C 1
ATOM 735 O O . VAL A 1 95 ? 8.019 -6.618 -19.355 1.00 95.44 95 VAL A O 1
ATOM 738 N N . ARG A 1 96 ? 6.024 -7.164 -20.243 1.00 93.75 96 ARG A N 1
ATOM 739 C CA . ARG A 1 96 ? 5.202 -6.524 -19.211 1.00 93.75 96 ARG A CA 1
ATOM 740 C C . ARG A 1 96 ? 4.482 -7.569 -18.368 1.00 93.75 96 ARG A C 1
ATOM 742 O O . ARG A 1 96 ? 4.052 -8.595 -18.882 1.00 93.75 96 ARG A O 1
ATOM 749 N N . GLY A 1 97 ? 4.383 -7.299 -17.072 1.00 92.12 97 GLY A N 1
ATOM 750 C CA . GLY A 1 97 ? 3.604 -8.093 -16.131 1.00 92.12 97 GLY A CA 1
ATOM 751 C C . GLY A 1 97 ? 2.120 -7.751 -16.191 1.00 92.12 97 GLY A C 1
ATOM 752 O O . GLY A 1 97 ? 1.692 -6.861 -16.927 1.00 92.12 97 GLY A O 1
ATOM 753 N N . LYS A 1 98 ? 1.331 -8.446 -15.369 1.00 90.44 98 LYS A N 1
ATOM 754 C CA . LYS A 1 98 ? -0.106 -8.180 -15.245 1.00 90.44 98 LYS A CA 1
ATOM 755 C C . LYS A 1 98 ? -0.353 -6.784 -14.669 1.00 90.44 98 LYS A C 1
ATOM 757 O O . LYS A 1 98 ? 0.368 -6.343 -13.770 1.00 90.44 98 LYS A O 1
ATOM 762 N N . ARG A 1 99 ? -1.408 -6.124 -15.151 1.00 90.19 99 ARG A N 1
ATOM 763 C CA . ARG A 1 99 ? -1.896 -4.865 -14.581 1.00 90.19 99 ARG A CA 1
ATOM 764 C C 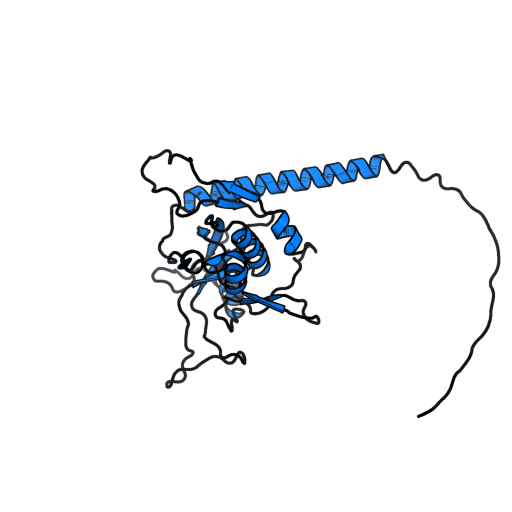. ARG A 1 99 ? -2.300 -5.088 -13.122 1.00 90.19 99 ARG A C 1
ATOM 766 O O . ARG A 1 99 ? -3.036 -6.022 -12.817 1.00 90.19 99 ARG A O 1
ATOM 773 N N . ALA A 1 100 ? -1.797 -4.246 -12.226 1.00 91.62 100 ALA A N 1
ATOM 774 C CA . ALA A 1 100 ? -2.101 -4.300 -10.798 1.00 91.62 100 ALA A CA 1
ATOM 775 C C . ALA A 1 100 ? -2.042 -2.902 -10.172 1.00 91.62 100 ALA A C 1
ATOM 777 O O . ALA A 1 100 ? -1.560 -1.954 -10.796 1.00 91.62 100 ALA A O 1
ATOM 778 N N . TRP A 1 101 ? -2.511 -2.774 -8.931 1.00 93.00 101 TRP A N 1
ATOM 779 C CA . TRP A 1 101 ? -2.366 -1.549 -8.148 1.00 93.00 101 TRP A CA 1
ATOM 780 C C . TRP A 1 101 ? -0.963 -1.448 -7.561 1.00 93.00 101 TRP A C 1
ATOM 782 O O . TRP A 1 101 ? -0.513 -2.358 -6.870 1.00 93.00 101 TRP A O 1
ATOM 792 N N . PHE A 1 102 ? -0.294 -0.321 -7.789 1.00 95.25 102 PHE A N 1
ATOM 793 C CA . PHE A 1 102 ? 1.020 -0.025 -7.226 1.00 95.25 102 PHE A CA 1
ATOM 794 C C . PHE A 1 102 ? 0.959 1.202 -6.329 1.00 95.25 102 PHE A C 1
ATOM 796 O O . PHE A 1 102 ? 0.365 2.215 -6.702 1.00 95.25 102 PHE A O 1
ATOM 803 N N . ALA A 1 103 ? 1.606 1.135 -5.167 1.00 96.81 103 ALA A N 1
ATOM 804 C CA . ALA A 1 103 ? 1.708 2.274 -4.266 1.00 96.81 103 ALA A CA 1
ATOM 805 C C . ALA A 1 103 ? 2.761 3.281 -4.736 1.00 96.81 103 ALA A C 1
ATOM 807 O O . ALA A 1 103 ? 3.885 2.927 -5.092 1.00 96.81 103 ALA A O 1
ATOM 808 N N . LEU A 1 104 ? 2.418 4.564 -4.654 1.00 95.56 104 LEU A N 1
ATOM 809 C CA . LEU A 1 104 ? 3.358 5.678 -4.809 1.00 95.56 104 LEU A CA 1
ATOM 810 C C . LEU A 1 104 ? 4.082 6.007 -3.491 1.00 95.56 104 LEU A C 1
ATOM 812 O O . LEU A 1 104 ? 5.059 6.752 -3.492 1.00 95.56 104 LEU A O 1
ATOM 816 N N . ASP A 1 105 ? 3.627 5.430 -2.372 1.00 95.81 105 ASP A N 1
ATOM 817 C CA . ASP A 1 105 ? 4.279 5.499 -1.062 1.00 95.81 105 ASP A CA 1
ATOM 818 C C . ASP A 1 105 ? 4.439 4.094 -0.460 1.00 95.81 105 ASP A C 1
ATOM 820 O O . ASP A 1 105 ? 3.555 3.560 0.214 1.00 95.81 105 ASP A O 1
ATOM 824 N N . ASN A 1 106 ? 5.597 3.486 -0.713 1.00 97.38 106 ASN A N 1
ATOM 825 C CA . ASN A 1 106 ? 5.886 2.121 -0.275 1.00 97.38 106 ASN A CA 1
ATOM 826 C C . ASN A 1 106 ? 6.078 1.998 1.249 1.00 97.38 106 ASN A C 1
ATOM 828 O O . ASN A 1 106 ? 5.876 0.916 1.793 1.00 97.38 106 ASN A O 1
ATOM 832 N N . ARG A 1 107 ? 6.431 3.083 1.958 1.00 97.56 107 ARG A N 1
ATOM 833 C CA . ARG A 1 107 ? 6.579 3.067 3.428 1.00 97.56 107 ARG A CA 1
ATOM 834 C C . ARG A 1 107 ? 5.230 2.931 4.110 1.00 97.56 107 ARG A C 1
ATOM 836 O O . ARG A 1 107 ? 5.053 2.078 4.976 1.00 97.56 107 ARG A O 1
ATOM 843 N N . ARG A 1 108 ? 4.269 3.751 3.677 1.00 97.69 108 ARG A N 1
ATOM 844 C CA . ARG A 1 108 ? 2.892 3.684 4.173 1.00 97.69 108 ARG A CA 1
ATOM 845 C C . ARG A 1 108 ? 2.234 2.356 3.806 1.00 97.69 108 ARG A C 1
ATOM 847 O O . ARG A 1 108 ? 1.574 1.761 4.651 1.00 97.69 108 ARG A O 1
ATOM 854 N N . LEU A 1 109 ? 2.471 1.850 2.590 1.00 98.19 109 LEU A N 1
ATOM 855 C CA . LEU A 1 109 ? 1.993 0.521 2.199 1.00 98.19 109 LEU A CA 1
ATOM 856 C C . LEU A 1 109 ? 2.550 -0.581 3.113 1.00 98.19 109 LEU A C 1
ATOM 858 O O . LEU A 1 109 ? 1.784 -1.422 3.574 1.00 98.19 109 LEU A O 1
ATOM 862 N N . LEU A 1 110 ? 3.854 -0.561 3.411 1.00 98.25 110 LEU A N 1
ATOM 863 C CA . LEU A 1 110 ? 4.483 -1.547 4.294 1.00 98.25 110 LEU A CA 1
ATOM 864 C C . LEU A 1 110 ? 3.846 -1.554 5.692 1.00 98.25 110 LEU A C 1
ATOM 866 O O . LEU A 1 110 ? 3.584 -2.628 6.235 1.00 98.25 110 LEU A O 1
ATOM 870 N N . ALA A 1 111 ? 3.560 -0.377 6.260 1.00 98.06 111 ALA A N 1
ATOM 871 C CA . ALA A 1 111 ? 2.840 -0.269 7.529 1.00 98.06 111 ALA A CA 1
ATOM 872 C C . ALA A 1 111 ? 1.454 -0.933 7.435 1.00 98.06 111 ALA A C 1
ATOM 874 O O . ALA A 1 111 ? 1.148 -1.823 8.227 1.00 98.06 111 ALA A O 1
ATOM 875 N N . LEU A 1 112 ? 0.658 -0.573 6.421 1.00 97.94 112 LEU A N 1
ATOM 876 C CA . LEU A 1 112 ? -0.701 -1.094 6.224 1.00 97.94 112 LEU A CA 1
ATOM 877 C C . LEU A 1 112 ? -0.736 -2.608 6.013 1.00 97.94 112 LEU A C 1
ATOM 879 O O . LEU A 1 112 ? -1.575 -3.286 6.598 1.00 97.94 112 LEU A O 1
ATOM 883 N N . GLN A 1 113 ? 0.175 -3.156 5.207 1.00 97.69 113 GLN A N 1
ATOM 884 C CA . GLN A 1 113 ? 0.236 -4.599 4.974 1.00 97.69 113 GLN A CA 1
ATOM 885 C C . GLN A 1 113 ? 0.607 -5.360 6.247 1.00 97.69 113 GLN A C 1
ATOM 887 O O . GLN A 1 113 ? 0.014 -6.400 6.527 1.00 97.69 113 GLN A O 1
ATOM 892 N N . ARG A 1 114 ? 1.531 -4.828 7.060 1.00 97.50 114 ARG A N 1
ATOM 893 C CA . ARG A 1 114 ? 1.870 -5.419 8.362 1.00 97.50 114 ARG A CA 1
ATOM 894 C C . ARG A 1 114 ? 0.683 -5.419 9.322 1.00 97.50 114 ARG A C 1
ATOM 896 O O . ARG A 1 114 ? 0.525 -6.398 10.038 1.00 97.50 114 ARG A O 1
ATOM 903 N N . VAL A 1 115 ? -0.146 -4.372 9.328 1.00 97.62 115 VAL A N 1
ATOM 904 C CA . VAL A 1 115 ? -1.398 -4.363 10.108 1.00 97.62 115 VAL A CA 1
ATOM 905 C C . VAL A 1 115 ? -2.384 -5.389 9.555 1.00 97.62 115 VAL A C 1
ATOM 907 O O . VAL A 1 115 ? -2.913 -6.186 10.314 1.00 97.62 115 VAL A O 1
ATOM 910 N N . ALA A 1 116 ? -2.610 -5.417 8.240 1.00 96.31 116 ALA A N 1
ATOM 911 C CA . ALA A 1 116 ? -3.568 -6.336 7.625 1.00 96.31 116 ALA A CA 1
ATOM 912 C C . ALA A 1 116 ? -3.250 -7.812 7.932 1.00 96.31 116 ALA A C 1
ATOM 914 O O . ALA A 1 116 ? -4.155 -8.583 8.235 1.00 96.31 116 ALA A O 1
ATOM 915 N N . ILE A 1 117 ? -1.966 -8.192 7.931 1.00 95.62 117 ILE A N 1
ATOM 916 C CA . ILE A 1 117 ? -1.530 -9.556 8.275 1.00 95.62 117 ILE A CA 1
ATOM 917 C C . ILE A 1 117 ? -1.918 -9.937 9.710 1.00 95.62 117 ILE A C 1
ATOM 919 O O . ILE A 1 117 ? -2.349 -11.064 9.935 1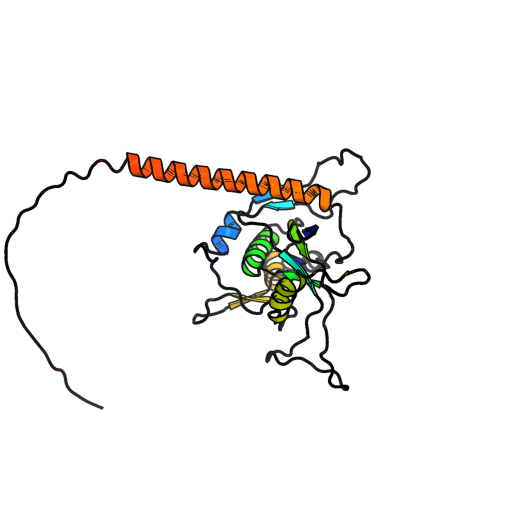.00 95.62 117 ILE A O 1
ATOM 923 N N . THR A 1 118 ? -1.805 -9.024 10.684 1.00 95.75 118 THR A N 1
ATOM 924 C CA . THR A 1 118 ? -2.138 -9.332 12.091 1.00 95.75 118 THR A CA 1
ATOM 925 C C . THR A 1 118 ? -3.637 -9.436 12.349 1.00 95.75 118 THR A C 1
ATOM 927 O O . THR A 1 118 ? -4.039 -9.864 13.429 1.00 95.75 118 THR A O 1
ATOM 930 N N . LYS A 1 119 ? -4.465 -9.030 11.382 1.00 95.31 119 LYS A N 1
ATOM 931 C CA . LYS A 1 119 ? -5.925 -9.105 11.458 1.00 95.31 119 LYS A CA 1
ATOM 932 C C . LYS A 1 119 ? -6.507 -10.331 10.771 1.00 95.31 119 LYS A C 1
ATOM 934 O O . LYS A 1 119 ? -7.705 -10.564 10.892 1.00 95.31 119 LYS A O 1
ATOM 939 N N . LEU A 1 120 ? -5.689 -11.131 10.088 1.00 92.19 120 LEU A N 1
ATOM 940 C CA . LEU A 1 120 ? -6.169 -12.370 9.490 1.00 92.19 120 LEU A CA 1
ATOM 941 C C . LEU A 1 120 ? -6.791 -13.290 10.560 1.00 92.19 120 LEU A C 1
ATOM 943 O O . LEU A 1 120 ? -6.262 -13.374 11.671 1.00 92.19 120 LEU A O 1
ATOM 947 N N . PRO A 1 121 ? -7.918 -13.959 10.246 1.00 91.88 121 PRO A N 1
ATOM 948 C CA . PRO A 1 121 ? -8.519 -14.118 8.913 1.00 91.88 121 PRO A CA 1
ATOM 949 C C . PRO A 1 121 ? -9.444 -12.971 8.453 1.00 91.88 121 PRO A C 1
ATOM 951 O O . PRO A 1 121 ? -9.992 -13.052 7.359 1.00 91.88 121 PRO A O 1
ATOM 954 N N . GLN A 1 122 ? -9.629 -11.912 9.248 1.00 91.12 122 GLN A N 1
ATOM 955 C CA . GLN A 1 122 ? -10.528 -10.805 8.907 1.00 91.12 122 GLN A CA 1
ATOM 956 C C . GLN A 1 122 ? -9.970 -9.989 7.733 1.00 91.12 122 GLN A C 1
ATOM 958 O O . GLN A 1 122 ? -8.841 -9.483 7.776 1.00 91.12 122 GLN A O 1
ATOM 963 N N . LEU A 1 123 ? -10.770 -9.827 6.680 1.00 90.00 123 LEU A N 1
ATOM 964 C CA . LEU A 1 123 ? -10.361 -9.101 5.485 1.00 90.00 123 LEU A CA 1
ATOM 965 C C . LEU A 1 123 ? -10.378 -7.599 5.743 1.00 90.00 123 LEU A C 1
ATOM 967 O O . LEU A 1 123 ? -11.400 -7.004 6.080 1.00 90.00 123 LEU A O 1
ATOM 971 N N . CYS A 1 124 ? -9.221 -6.977 5.556 1.00 92.94 124 CYS A N 1
ATOM 972 C CA . CYS A 1 124 ? -9.035 -5.551 5.771 1.00 92.94 124 CYS A CA 1
ATOM 973 C C . CYS A 1 124 ? -9.129 -4.764 4.461 1.00 92.94 124 CYS A C 1
ATOM 975 O O . CYS A 1 124 ? -8.649 -5.218 3.420 1.00 92.94 124 CYS A O 1
ATOM 977 N N . CYS A 1 125 ? -9.628 -3.533 4.536 1.00 92.50 125 CYS A N 1
ATOM 978 C CA . CYS A 1 125 ? -9.468 -2.519 3.500 1.00 92.50 125 CYS A CA 1
ATOM 979 C C . CYS A 1 125 ? -8.929 -1.206 4.068 1.00 92.50 125 CYS A C 1
ATOM 981 O O . CYS A 1 125 ? -8.913 -0.985 5.275 1.00 92.50 125 CYS A O 1
ATOM 983 N N . VAL A 1 126 ? -8.461 -0.332 3.186 1.00 93.62 126 VAL A N 1
ATOM 984 C CA . VAL A 1 126 ? -7.987 1.015 3.513 1.00 93.62 126 VAL A CA 1
ATOM 985 C C . VAL A 1 126 ? -8.442 1.989 2.433 1.00 93.62 126 VAL A C 1
ATOM 987 O O . VAL A 1 126 ? -8.486 1.636 1.250 1.00 93.62 126 VAL A O 1
ATOM 990 N N . ALA A 1 127 ? -8.762 3.220 2.832 1.00 92.44 127 ALA A N 1
ATOM 991 C CA . ALA A 1 127 ? -9.044 4.301 1.898 1.00 92.44 127 ALA A CA 1
ATOM 992 C C . ALA A 1 127 ? -7.761 4.766 1.189 1.00 92.44 127 ALA A C 1
ATOM 994 O O . ALA A 1 127 ? -6.756 5.101 1.821 1.00 92.44 127 ALA A O 1
ATOM 995 N N . VAL A 1 128 ? -7.798 4.803 -0.141 1.00 93.00 128 VAL A N 1
ATOM 996 C CA . VAL A 1 128 ? -6.672 5.185 -1.000 1.00 93.00 128 VAL A CA 1
ATOM 997 C C . VAL A 1 128 ? -7.104 6.188 -2.063 1.00 93.00 128 VAL A C 1
ATOM 999 O O . VAL A 1 128 ? -8.253 6.200 -2.504 1.00 93.00 128 VAL A O 1
ATOM 1002 N N . ARG A 1 129 ? -6.158 7.007 -2.524 1.00 91.94 129 ARG A N 1
ATOM 1003 C CA . ARG A 1 129 ? -6.335 7.877 -3.694 1.00 91.94 129 ARG A CA 1
ATOM 1004 C C . ARG A 1 129 ? -5.802 7.180 -4.941 1.00 91.94 129 ARG A C 1
ATOM 1006 O O . ARG A 1 129 ? -4.598 6.956 -5.058 1.00 91.94 129 ARG A O 1
ATOM 1013 N N . CYS A 1 130 ? -6.682 6.866 -5.879 1.00 90.31 130 CYS A N 1
ATOM 1014 C CA . CYS A 1 130 ? -6.349 6.200 -7.130 1.00 90.31 130 CYS A CA 1
ATOM 1015 C C . CYS A 1 130 ? -6.166 7.201 -8.263 1.00 90.31 130 CYS A C 1
ATOM 1017 O O . CYS A 1 130 ? -7.056 7.994 -8.565 1.00 90.31 130 CYS A O 1
ATOM 1019 N N . PHE A 1 131 ? -5.017 7.125 -8.918 1.00 89.62 131 PHE A N 1
ATOM 1020 C CA . PHE A 1 131 ? -4.708 7.905 -10.106 1.00 89.62 131 PHE A CA 1
ATOM 1021 C C . PHE A 1 131 ? -4.807 6.986 -11.309 1.00 89.62 131 PHE A C 1
ATOM 1023 O O . PHE A 1 131 ? -4.162 5.942 -11.331 1.00 89.62 131 PHE A O 1
ATOM 1030 N N . GLU A 1 132 ? -5.614 7.354 -12.295 1.00 83.31 132 GLU A N 1
ATOM 1031 C CA . GLU A 1 132 ? -5.657 6.616 -13.553 1.00 83.31 132 GLU A CA 1
ATOM 1032 C C . GLU A 1 132 ? -4.415 6.942 -14.387 1.00 83.31 132 GLU A C 1
ATOM 1034 O O . GLU A 1 132 ? -3.935 8.078 -14.414 1.00 83.31 132 GLU A O 1
ATOM 1039 N N . THR A 1 133 ? -3.870 5.935 -15.067 1.00 71.00 133 THR A N 1
ATOM 1040 C CA . THR A 1 133 ? -2.687 6.128 -15.909 1.00 71.00 133 THR A CA 1
ATOM 1041 C C . THR A 1 133 ? -3.090 6.863 -17.196 1.00 71.00 133 THR A C 1
ATOM 1043 O O . THR A 1 133 ? -4.028 6.424 -17.873 1.00 71.00 133 THR A O 1
ATOM 1046 N N . PRO A 1 134 ? -2.401 7.958 -17.579 1.00 61.28 134 PRO A N 1
ATOM 1047 C CA . PRO A 1 134 ? -2.671 8.648 -18.836 1.00 61.28 134 PRO A CA 1
ATOM 1048 C C . PRO A 1 134 ? -2.445 7.691 -20.017 1.00 61.28 134 PRO A C 1
ATOM 1050 O O . PRO A 1 134 ? -1.368 7.115 -20.158 1.00 61.28 134 PRO A O 1
ATOM 1053 N N . GLY A 1 135 ? -3.481 7.488 -20.837 1.00 61.06 135 GLY A N 1
ATOM 1054 C CA . GLY A 1 135 ? -3.467 6.562 -21.981 1.00 61.06 135 GLY A CA 1
ATOM 1055 C C . GLY A 1 135 ? -4.534 5.460 -21.957 1.00 61.06 135 GLY A C 1
ATOM 1056 O O . GLY A 1 135 ? -4.623 4.697 -22.915 1.00 61.06 135 GLY A O 1
ATOM 1057 N N . GLY A 1 136 ? -5.366 5.376 -20.914 1.00 58.91 136 GLY A N 1
ATOM 1058 C CA . GLY A 1 136 ? -6.599 4.584 -20.979 1.00 58.9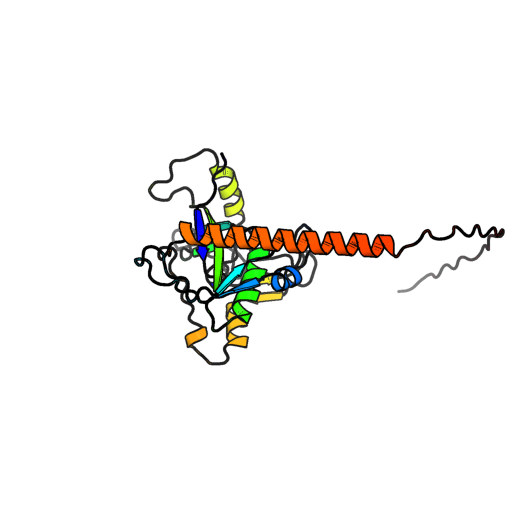1 136 GLY A CA 1
ATOM 1059 C C . GLY A 1 136 ? -7.588 5.151 -22.015 1.00 58.91 136 GLY A C 1
ATOM 1060 O O . GLY A 1 136 ? -7.540 6.355 -22.298 1.00 58.91 136 GLY A O 1
ATOM 1061 N N . PRO A 1 137 ? -8.491 4.328 -22.582 1.00 43.41 137 PRO A N 1
ATOM 1062 C CA . PRO A 1 137 ? -9.550 4.813 -23.467 1.00 43.41 137 PRO A CA 1
ATOM 1063 C C . PRO A 1 137 ? -10.374 5.888 -22.735 1.00 43.41 137 PRO A C 1
ATOM 1065 O O . PRO A 1 137 ? -11.111 5.585 -21.804 1.00 43.41 137 PRO A O 1
ATOM 1068 N N . GLY A 1 138 ? -10.189 7.159 -23.114 1.00 51.19 138 GLY A N 1
ATOM 1069 C CA . GLY A 1 138 ? -10.853 8.321 -22.502 1.00 51.19 138 GLY A CA 1
ATOM 1070 C C . GLY A 1 138 ? -9.947 9.331 -21.776 1.00 51.19 138 GLY A C 1
ATOM 1071 O O . GLY A 1 138 ? -10.432 10.396 -21.392 1.00 51.19 138 GLY A O 1
ATOM 1072 N N . ALA A 1 139 ? -8.643 9.069 -21.620 1.00 54.97 139 ALA A N 1
ATOM 1073 C CA . ALA A 1 139 ? -7.717 9.997 -20.963 1.00 54.97 139 ALA A CA 1
ATOM 1074 C C . ALA A 1 139 ? -7.387 11.207 -21.864 1.00 54.97 139 ALA A C 1
ATOM 1076 O O . ALA A 1 139 ? -6.426 11.190 -22.633 1.00 54.97 139 ALA A O 1
ATOM 1077 N N . ARG A 1 140 ? -8.192 12.276 -21.779 1.00 49.78 140 ARG A N 1
ATOM 1078 C CA . ARG A 1 140 ? -7.851 13.578 -22.371 1.00 49.78 140 ARG A CA 1
ATOM 1079 C C . ARG A 1 140 ? -6.616 14.136 -21.666 1.00 49.78 140 ARG A C 1
ATOM 1081 O O . ARG A 1 140 ? -6.618 14.307 -20.452 1.00 49.78 140 ARG A O 1
ATOM 1088 N N . THR A 1 141 ? -5.577 14.404 -22.449 1.00 47.78 141 THR A N 1
ATOM 1089 C CA . THR A 1 141 ? -4.272 14.925 -22.037 1.00 47.78 141 THR A CA 1
ATOM 1090 C C . THR A 1 141 ? -4.427 16.267 -21.316 1.00 47.78 141 THR A C 1
ATOM 1092 O O . THR A 1 141 ? -4.434 17.321 -21.945 1.00 47.78 141 THR A O 1
ATOM 1095 N N . GLN A 1 142 ? -4.583 16.245 -19.993 1.00 50.94 142 GLN A N 1
ATOM 1096 C CA . GLN A 1 142 ? -4.437 17.442 -19.170 1.00 50.94 142 GLN A CA 1
ATOM 1097 C C . GLN A 1 142 ? -2.964 17.606 -18.775 1.00 50.94 142 GLN A C 1
ATOM 1099 O O . GLN A 1 142 ? -2.236 16.642 -18.537 1.00 50.94 142 GLN A O 1
ATOM 1104 N N . SER A 1 143 ? -2.511 18.857 -18.750 1.00 50.25 143 SER A N 1
ATOM 1105 C CA . SER A 1 143 ? -1.122 19.313 -18.582 1.00 50.25 143 SER A CA 1
ATOM 1106 C C . SER A 1 143 ? -0.440 18.910 -17.259 1.00 50.25 143 SER A C 1
ATOM 1108 O O . SER A 1 143 ? 0.734 19.214 -17.050 1.00 50.25 143 SER A O 1
ATOM 1110 N N . SER A 1 144 ? -1.148 18.211 -16.373 1.00 55.41 144 SER A N 1
ATOM 1111 C CA . SER A 1 144 ? -0.730 17.721 -15.051 1.00 55.41 144 SER A CA 1
ATOM 1112 C C . SER A 1 144 ? -0.085 16.327 -15.054 1.00 55.41 144 SER A C 1
ATOM 1114 O O . SER A 1 144 ? 0.586 15.971 -14.081 1.00 55.41 144 SER A O 1
ATOM 1116 N N . GLY A 1 145 ? -0.183 15.569 -16.155 1.00 59.50 145 GLY A N 1
ATOM 1117 C CA . GLY A 1 145 ? 0.370 14.209 -16.278 1.00 59.50 145 GLY A CA 1
ATOM 1118 C C . GLY A 1 145 ? 1.887 14.090 -16.053 1.00 59.50 145 GLY A C 1
ATOM 1119 O O . GLY A 1 145 ? 2.384 13.018 -15.707 1.00 59.50 145 GLY A O 1
ATOM 1120 N N . GLN A 1 146 ? 2.639 15.194 -16.143 1.00 67.25 146 GLN A N 1
ATOM 1121 C CA . GLN A 1 146 ? 4.098 15.177 -15.989 1.00 67.25 146 GLN A CA 1
ATOM 1122 C C . GLN A 1 146 ? 4.572 14.719 -14.601 1.00 67.25 146 GLN A C 1
ATOM 1124 O O . GLN A 1 146 ? 5.651 14.132 -14.495 1.00 67.25 146 GLN A O 1
ATOM 1129 N N . SER A 1 147 ? 3.815 14.987 -13.528 1.00 78.31 147 SER A N 1
ATOM 1130 C CA . SER A 1 147 ? 4.236 14.596 -12.173 1.00 78.31 147 SER A CA 1
ATOM 1131 C C . SER A 1 147 ? 4.108 13.084 -11.964 1.00 78.31 147 SER A C 1
ATOM 1133 O O . SER A 1 147 ? 5.078 12.428 -11.572 1.00 78.31 147 SER A O 1
ATOM 1135 N N . LEU A 1 148 ? 2.953 12.512 -12.325 1.00 82.69 148 LEU A N 1
ATOM 1136 C CA . LEU A 1 148 ? 2.710 11.072 -12.234 1.00 82.69 148 LEU A CA 1
ATOM 1137 C C . LEU A 1 148 ? 3.649 10.294 -13.161 1.00 82.69 148 LEU A C 1
ATOM 1139 O O . LEU A 1 148 ? 4.249 9.313 -12.736 1.00 82.69 148 LEU A O 1
ATOM 1143 N N . GLU A 1 149 ? 3.880 10.765 -14.388 1.00 83.19 149 GLU A N 1
ATOM 1144 C CA . GLU A 1 149 ? 4.853 10.144 -15.295 1.00 83.19 149 GLU A CA 1
ATOM 1145 C C . GLU A 1 149 ? 6.266 10.079 -14.698 1.00 83.19 149 GLU A C 1
ATOM 1147 O O . GLU A 1 149 ? 6.959 9.067 -14.839 1.00 83.19 149 GLU A O 1
ATOM 1152 N N . ARG A 1 150 ? 6.716 11.140 -14.011 1.00 85.38 150 ARG A N 1
ATOM 1153 C CA . ARG A 1 150 ? 8.020 11.145 -13.327 1.00 85.38 150 ARG A CA 1
ATOM 1154 C C . ARG A 1 150 ? 8.064 10.135 -12.185 1.00 85.38 150 ARG A C 1
ATOM 1156 O O . ARG A 1 150 ? 9.110 9.518 -11.983 1.00 85.38 150 ARG A O 1
ATOM 1163 N N . GLU A 1 151 ? 6.973 9.966 -11.442 1.00 87.25 151 GLU A N 1
ATOM 1164 C CA . GLU A 1 151 ? 6.866 8.936 -10.402 1.00 87.25 151 GLU A CA 1
ATOM 1165 C C . GLU A 1 151 ? 6.876 7.527 -11.018 1.00 87.25 151 GLU A C 1
ATOM 1167 O O . GLU A 1 151 ? 7.670 6.687 -10.592 1.00 87.25 151 GLU A O 1
ATOM 1172 N N . LEU A 1 152 ? 6.119 7.295 -12.094 1.00 89.06 152 LEU A N 1
ATOM 1173 C CA . LEU A 1 152 ? 6.060 6.014 -12.807 1.00 89.06 152 LEU A CA 1
ATOM 1174 C C . LEU A 1 152 ? 7.410 5.597 -13.411 1.00 89.06 152 LEU A C 1
ATOM 1176 O O . LEU A 1 152 ? 7.747 4.415 -13.428 1.00 89.06 152 LEU A O 1
ATOM 1180 N N . ARG A 1 153 ? 8.257 6.542 -13.843 1.00 88.31 153 ARG A N 1
ATOM 1181 C CA . ARG A 1 153 ? 9.633 6.234 -14.301 1.00 88.31 153 ARG A CA 1
ATOM 1182 C C . ARG A 1 153 ? 10.514 5.627 -13.204 1.00 88.31 153 ARG A C 1
ATOM 1184 O O . ARG A 1 153 ? 11.505 4.958 -13.515 1.00 88.31 153 ARG A O 1
ATOM 1191 N N . LYS A 1 154 ? 10.170 5.856 -11.931 1.00 88.69 154 LYS A N 1
ATOM 1192 C CA . LYS A 1 154 ? 10.869 5.287 -10.770 1.00 88.69 154 LYS A CA 1
ATOM 1193 C C . LYS A 1 154 ? 10.406 3.870 -10.448 1.00 88.69 154 LYS A C 1
ATOM 1195 O O . LYS A 1 154 ? 11.013 3.252 -9.576 1.00 88.69 154 LYS A O 1
ATOM 1200 N N . PHE A 1 155 ? 9.382 3.354 -11.131 1.00 92.56 155 PHE A N 1
ATOM 1201 C CA . PHE A 1 155 ? 8.863 2.024 -10.854 1.00 92.56 155 PHE A CA 1
ATOM 1202 C C . PHE A 1 155 ? 9.884 0.976 -11.289 1.00 92.56 155 PHE A C 1
ATOM 1204 O O . PHE A 1 155 ? 10.260 0.851 -12.461 1.00 92.56 155 PHE A O 1
ATOM 1211 N N . ARG A 1 156 ? 10.394 0.254 -10.298 1.00 90.56 156 ARG A N 1
ATOM 1212 C CA . ARG A 1 156 ? 11.465 -0.729 -10.424 1.00 90.56 156 ARG A CA 1
ATOM 1213 C C . ARG A 1 156 ? 11.114 -1.863 -9.472 1.00 90.56 156 ARG A C 1
ATOM 1215 O O . ARG A 1 156 ? 11.307 -1.738 -8.273 1.00 90.56 156 ARG A O 1
ATOM 1222 N N . THR A 1 157 ? 10.591 -2.960 -10.000 1.00 87.44 157 THR A N 1
ATOM 1223 C CA . THR A 1 157 ? 10.240 -4.129 -9.189 1.00 87.44 157 THR A CA 1
ATOM 1224 C C . THR A 1 157 ? 10.870 -5.367 -9.800 1.00 87.44 157 THR A C 1
ATOM 1226 O O . THR A 1 157 ? 10.729 -5.576 -11.005 1.00 87.44 157 THR A O 1
ATOM 1229 N N . VAL A 1 158 ? 11.541 -6.180 -8.988 1.00 90.75 158 VAL A N 1
ATOM 1230 C CA . VAL A 1 158 ? 12.077 -7.490 -9.406 1.00 90.75 158 VAL A CA 1
ATOM 1231 C C . VAL A 1 158 ? 11.125 -8.630 -9.045 1.00 90.75 158 VAL A C 1
ATOM 1233 O O . VAL A 1 158 ? 11.003 -9.592 -9.786 1.00 90.75 158 VAL A O 1
ATOM 1236 N N . THR A 1 159 ? 10.357 -8.469 -7.968 1.00 91.94 159 THR A N 1
ATOM 1237 C CA . THR A 1 159 ? 9.362 -9.432 -7.467 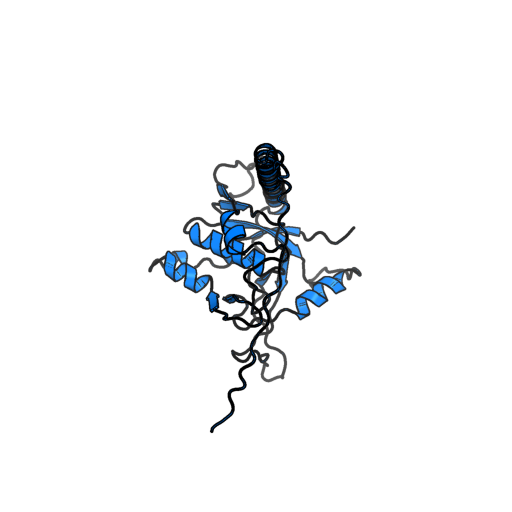1.00 91.94 159 THR A CA 1
ATOM 1238 C C . THR A 1 159 ? 7.941 -9.092 -7.915 1.00 91.94 159 THR A C 1
ATOM 1240 O O . THR A 1 159 ? 6.980 -9.358 -7.202 1.00 91.94 159 THR A O 1
ATOM 1243 N N . GLU A 1 160 ? 7.801 -8.372 -9.032 1.00 91.44 160 GLU A N 1
ATOM 1244 C CA . GLU A 1 160 ? 6.551 -7.716 -9.456 1.00 91.44 160 GLU A CA 1
ATOM 1245 C C . GLU A 1 160 ? 5.883 -6.824 -8.387 1.00 91.44 160 GLU A C 1
ATOM 1247 O O . GLU A 1 160 ? 4.712 -6.472 -8.526 1.00 91.44 160 GLU A O 1
ATOM 1252 N N . GLY A 1 161 ? 6.612 -6.457 -7.327 1.00 94.25 161 GLY A N 1
ATOM 1253 C CA . GLY A 1 161 ? 6.129 -5.642 -6.214 1.00 94.25 161 GLY A CA 1
ATOM 1254 C C . GLY A 1 161 ? 5.489 -6.439 -5.073 1.00 94.25 161 GLY A C 1
ATOM 1255 O O . GLY A 1 161 ? 4.836 -5.843 -4.221 1.00 94.25 161 GLY A O 1
ATOM 1256 N N . TRP A 1 162 ? 5.662 -7.765 -5.034 1.00 94.12 162 TRP A N 1
ATOM 1257 C CA . TRP A 1 162 ? 5.183 -8.609 -3.929 1.00 94.12 162 TRP A CA 1
ATOM 1258 C C . TRP A 1 162 ? 6.083 -8.578 -2.688 1.00 94.12 162 TRP A C 1
ATOM 1260 O O . TRP A 1 162 ? 5.614 -8.839 -1.583 1.00 94.12 162 TRP A O 1
ATOM 1270 N N . ALA A 1 163 ? 7.361 -8.250 -2.868 1.00 96.00 163 ALA A N 1
ATOM 1271 C CA . ALA A 1 163 ? 8.342 -8.158 -1.794 1.00 96.00 163 ALA A CA 1
ATOM 1272 C C . ALA A 1 163 ? 9.180 -6.886 -1.929 1.00 96.00 163 ALA A C 1
ATOM 1274 O O . ALA A 1 163 ? 9.313 -6.338 -3.029 1.00 96.00 163 ALA A O 1
ATOM 1275 N N . VAL A 1 164 ? 9.749 -6.437 -0.814 1.00 97.06 164 VAL A N 1
ATOM 1276 C CA . VAL A 1 164 ? 10.540 -5.210 -0.728 1.00 97.06 164 VAL A CA 1
ATOM 1277 C C . VAL A 1 164 ? 11.690 -5.373 0.258 1.00 97.06 164 VAL A C 1
ATOM 1279 O O . VAL A 1 164 ? 11.522 -5.961 1.323 1.00 97.06 164 VAL A O 1
ATOM 1282 N N . ASP A 1 165 ? 12.852 -4.829 -0.076 1.00 97.12 165 ASP A N 1
ATOM 1283 C CA . ASP A 1 165 ? 13.976 -4.711 0.844 1.00 97.12 165 ASP A CA 1
ATOM 1284 C C . ASP A 1 165 ? 13.689 -3.606 1.861 1.00 97.12 165 ASP A C 1
ATOM 1286 O O . ASP A 1 165 ? 13.498 -2.441 1.501 1.00 97.12 165 ASP A O 1
ATOM 1290 N N . VAL A 1 166 ? 13.682 -3.949 3.143 1.00 97.69 166 VAL A N 1
ATOM 1291 C CA . VAL A 1 166 ? 13.489 -2.995 4.233 1.00 97.69 166 VAL A CA 1
ATOM 1292 C C . VAL A 1 166 ? 14.836 -2.726 4.888 1.00 97.69 166 VAL A C 1
ATOM 1294 O O . VAL A 1 166 ? 15.448 -3.621 5.473 1.00 97.69 166 VAL A O 1
ATOM 1297 N N . GLY A 1 167 ? 15.304 -1.485 4.788 1.00 96.75 167 GLY A N 1
ATOM 1298 C CA . GLY A 1 167 ? 16.599 -1.086 5.329 1.00 96.75 167 GLY A CA 1
ATOM 1299 C C . GLY A 1 167 ? 17.011 0.319 4.911 1.00 96.75 167 GLY A C 1
ATOM 1300 O O . GLY A 1 167 ? 16.386 0.959 4.060 1.00 96.75 167 GLY A O 1
ATOM 1301 N N . GLU A 1 168 ? 18.065 0.819 5.544 1.00 93.38 168 GLU A N 1
ATOM 1302 C CA . GLU A 1 168 ? 18.662 2.103 5.183 1.00 93.38 168 GLU A CA 1
ATOM 1303 C C . GLU A 1 168 ? 19.502 1.990 3.900 1.00 93.38 168 GLU A C 1
ATOM 1305 O O . GLU A 1 168 ? 19.715 0.906 3.348 1.00 93.38 168 GLU A O 1
ATOM 1310 N N . ARG A 1 169 ? 19.954 3.125 3.353 1.00 88.81 169 ARG A N 1
ATOM 1311 C CA . ARG A 1 169 ? 20.734 3.121 2.104 1.00 88.81 169 ARG A CA 1
ATOM 1312 C C . ARG A 1 169 ? 22.069 2.390 2.272 1.00 88.81 169 ARG A C 1
ATOM 1314 O O . ARG A 1 169 ? 22.423 1.597 1.403 1.00 88.81 169 ARG A O 1
ATOM 1321 N N . GLU A 1 170 ? 22.751 2.653 3.380 1.00 90.94 170 GLU A N 1
ATOM 1322 C CA . GLU A 1 170 ? 24.094 2.153 3.708 1.00 90.94 170 GLU A CA 1
ATOM 1323 C C . GLU A 1 170 ? 24.065 1.079 4.811 1.00 90.94 170 GLU A C 1
ATOM 1325 O O . GLU A 1 170 ? 25.102 0.693 5.336 1.00 90.94 170 GLU A O 1
ATOM 1330 N N . GLY A 1 171 ? 22.872 0.585 5.159 1.00 90.94 171 GLY A N 1
ATOM 1331 C CA . GLY A 1 171 ? 22.669 -0.387 6.229 1.00 90.94 171 GLY A CA 1
ATOM 1332 C C . GLY A 1 171 ? 22.322 -1.787 5.732 1.00 90.94 171 GLY A C 1
ATOM 1333 O O . GLY A 1 171 ? 22.126 -2.031 4.536 1.00 90.94 171 GLY A O 1
ATOM 1334 N N . SER A 1 172 ? 22.182 -2.708 6.686 1.00 94.25 172 SER A N 1
ATOM 1335 C CA . SER A 1 172 ? 21.596 -4.014 6.414 1.00 94.25 172 SER A CA 1
ATOM 1336 C C . SER A 1 172 ? 20.167 -3.844 5.894 1.00 94.25 172 SER A C 1
ATOM 1338 O O . SER A 1 172 ? 19.373 -3.040 6.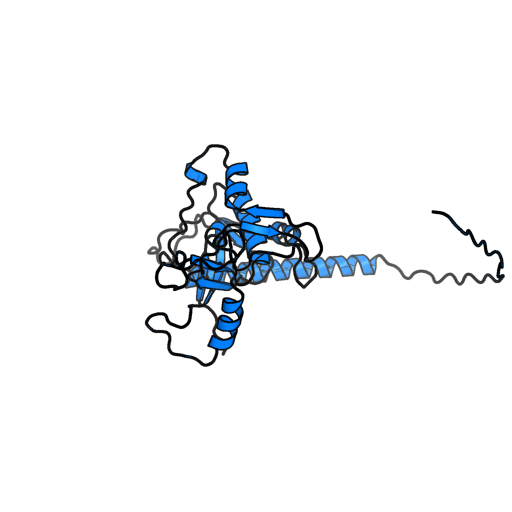389 1.00 94.25 172 SER A O 1
ATOM 1340 N N . CYS A 1 173 ? 19.854 -4.593 4.845 1.00 95.56 173 CYS A N 1
ATOM 1341 C CA . CYS A 1 173 ? 18.508 -4.711 4.311 1.00 95.56 173 CYS A CA 1
ATOM 1342 C C . CYS A 1 173 ? 18.038 -6.142 4.546 1.00 95.56 173 CYS A C 1
ATOM 1344 O O . CYS A 1 173 ? 18.821 -7.080 4.399 1.00 95.56 173 CYS A O 1
ATOM 1346 N N . HIS A 1 174 ? 16.768 -6.308 4.894 1.00 96.56 174 HIS A N 1
ATOM 1347 C CA . HIS A 1 174 ? 16.124 -7.616 4.897 1.00 96.56 174 HIS A CA 1
ATOM 1348 C C . HIS A 1 174 ? 14.988 -7.611 3.884 1.00 96.56 174 HIS A C 1
ATOM 1350 O O . HIS A 1 174 ? 14.217 -6.651 3.812 1.00 96.56 174 HIS A O 1
ATOM 1356 N N . LEU A 1 175 ? 14.889 -8.683 3.106 1.00 96.62 175 LEU A N 1
ATOM 1357 C CA . LEU A 1 175 ? 13.772 -8.871 2.199 1.00 96.62 175 LEU A CA 1
ATOM 1358 C C . LEU A 1 175 ? 12.516 -9.147 3.026 1.00 96.62 175 LEU A C 1
ATOM 1360 O O . LEU A 1 175 ? 12.508 -10.018 3.894 1.00 96.62 175 LEU A O 1
ATOM 1364 N N . TRP A 1 176 ? 11.454 -8.400 2.758 1.00 97.50 176 TRP A N 1
ATOM 1365 C CA . TRP A 1 176 ? 10.157 -8.604 3.378 1.00 97.50 176 TRP A CA 1
ATOM 1366 C C . TRP A 1 176 ? 9.111 -8.902 2.306 1.00 97.50 176 TRP A C 1
ATOM 1368 O O . TRP A 1 176 ? 8.917 -8.121 1.373 1.00 97.50 176 TRP A O 1
ATOM 1378 N N . SER A 1 177 ? 8.426 -10.034 2.454 1.00 95.81 177 SER A N 1
ATOM 1379 C CA . SER A 1 177 ? 7.344 -10.488 1.583 1.00 95.81 177 SER A CA 1
ATOM 1380 C C . SER A 1 177 ? 6.091 -10.692 2.421 1.00 95.81 177 SER A C 1
ATOM 1382 O O . SER A 1 177 ? 6.083 -11.492 3.359 1.00 95.81 177 SER A O 1
ATOM 1384 N N . TRP A 1 178 ? 5.006 -9.995 2.081 1.00 93.62 178 TRP A N 1
ATOM 1385 C CA . TRP A 1 178 ? 3.753 -10.177 2.812 1.00 93.62 178 TRP A CA 1
ATOM 1386 C C . TRP A 1 178 ? 3.203 -11.598 2.631 1.00 93.62 178 TRP A C 1
ATOM 1388 O O . TRP A 1 178 ? 2.590 -12.125 3.550 1.00 93.62 178 TRP A O 1
ATOM 1398 N N . ARG A 1 179 ? 3.463 -12.257 1.491 1.00 91.50 179 ARG A N 1
ATOM 1399 C CA . ARG A 1 179 ? 3.020 -13.640 1.233 1.00 91.50 179 ARG A CA 1
ATOM 1400 C C . ARG A 1 179 ? 3.680 -14.633 2.180 1.00 91.50 179 ARG A C 1
ATOM 1402 O O . ARG A 1 179 ? 3.010 -15.501 2.729 1.00 91.50 179 ARG A O 1
ATOM 1409 N N . GLU A 1 180 ? 4.983 -14.473 2.396 1.00 93.06 180 GLU A N 1
ATOM 1410 C CA . GLU A 1 180 ? 5.734 -15.289 3.354 1.00 93.06 180 GLU A CA 1
ATOM 1411 C C . GLU A 1 180 ? 5.275 -15.003 4.787 1.00 93.06 180 GLU A C 1
ATOM 1413 O O . GLU A 1 180 ? 5.101 -15.926 5.578 1.00 93.06 180 GLU A O 1
ATOM 1418 N N . ALA A 1 181 ? 4.994 -13.735 5.103 1.00 93.06 181 ALA A N 1
ATOM 1419 C CA . ALA A 1 181 ? 4.462 -13.355 6.405 1.00 93.06 181 ALA A CA 1
ATOM 1420 C C . ALA A 1 181 ? 3.075 -13.969 6.675 1.00 93.06 181 ALA A C 1
ATOM 1422 O O . ALA A 1 181 ? 2.838 -14.446 7.782 1.00 93.06 181 ALA A O 1
ATOM 1423 N N . ILE A 1 182 ? 2.183 -14.025 5.677 1.00 90.88 182 ILE A N 1
ATOM 1424 C CA . ILE A 1 182 ? 0.896 -14.729 5.803 1.00 90.88 182 ILE A CA 1
ATOM 1425 C C . ILE A 1 182 ? 1.119 -16.219 6.029 1.00 90.88 182 ILE A C 1
ATOM 1427 O O . ILE A 1 182 ? 0.501 -16.771 6.931 1.00 90.88 182 ILE A O 1
ATOM 1431 N N . ALA A 1 183 ? 2.007 -16.865 5.269 1.00 88.19 183 ALA A N 1
ATOM 1432 C CA . ALA A 1 183 ? 2.302 -18.287 5.457 1.00 88.19 183 ALA A CA 1
ATOM 1433 C C . ALA A 1 183 ? 2.798 -18.598 6.883 1.00 88.19 183 ALA A C 1
ATOM 1435 O O . ALA A 1 183 ? 2.479 -19.650 7.434 1.00 88.19 183 ALA A O 1
ATOM 1436 N N . GLY A 1 184 ? 3.520 -17.663 7.511 1.00 86.75 184 GLY A N 1
ATOM 1437 C CA . GLY A 1 184 ? 3.921 -17.768 8.915 1.00 86.75 184 GLY A CA 1
ATOM 1438 C C . GLY A 1 184 ? 2.768 -17.649 9.922 1.00 86.75 184 GLY A C 1
ATOM 1439 O O . GLY A 1 184 ? 2.846 -18.246 10.991 1.00 86.75 184 GLY A O 1
ATOM 1440 N N . VAL A 1 185 ? 1.701 -16.909 9.596 1.00 85.69 185 VAL A N 1
ATOM 1441 C CA . VAL A 1 185 ? 0.543 -16.671 10.484 1.00 85.69 185 VAL A CA 1
ATOM 1442 C C . VAL A 1 185 ? -0.576 -17.694 10.266 1.00 85.69 185 VAL A C 1
ATOM 1444 O O . VAL A 1 185 ? -1.143 -18.204 11.226 1.00 85.69 185 VAL A O 1
ATOM 1447 N N . ALA A 1 186 ? -0.889 -18.011 9.010 1.00 76.56 186 ALA A N 1
ATOM 1448 C CA . ALA A 1 186 ? -1.995 -18.881 8.607 1.00 76.56 186 ALA A CA 1
ATOM 1449 C C . ALA A 1 186 ? -1.738 -20.378 8.863 1.00 76.56 186 ALA A C 1
ATOM 1451 O O . ALA A 1 186 ? -2.636 -21.208 8.700 1.00 76.56 186 ALA A O 1
ATOM 1452 N N . GLY A 1 187 ? -0.509 -20.756 9.229 1.00 72.69 187 GLY A N 1
ATOM 1453 C CA . GLY A 1 187 ? -0.116 -22.160 9.281 1.00 72.69 187 GLY A CA 1
ATOM 1454 C C . GLY A 1 187 ? -0.334 -22.843 7.924 1.00 72.69 187 GLY A C 1
ATOM 1455 O O . GLY A 1 187 ? -0.010 -22.289 6.877 1.00 72.69 187 GLY A O 1
ATOM 1456 N N . LYS A 1 188 ? -0.882 -24.064 7.932 1.00 61.34 188 LYS A N 1
ATOM 1457 C CA . LYS A 1 188 ? -1.169 -24.836 6.708 1.00 61.34 188 LYS A CA 1
ATOM 1458 C C . LYS A 1 188 ? -2.528 -24.520 6.068 1.00 61.34 188 LYS A C 1
ATOM 1460 O O . LYS A 1 188 ? -2.874 -25.231 5.131 1.00 61.34 188 LYS A O 1
ATOM 1465 N N . ASP A 1 189 ? -3.304 -23.542 6.552 1.00 73.19 189 ASP A N 1
ATOM 1466 C CA . ASP A 1 189 ? -4.627 -23.260 5.980 1.00 73.19 189 ASP A CA 1
ATOM 1467 C C . ASP A 1 189 ? -4.488 -22.648 4.570 1.00 73.19 189 ASP A C 1
ATOM 1469 O O . ASP A 1 189 ? -4.106 -21.479 4.435 1.00 73.19 189 ASP A O 1
ATOM 1473 N N . PRO A 1 190 ? -4.790 -23.408 3.499 1.00 63.91 190 PRO A N 1
ATOM 1474 C CA . PRO A 1 190 ? -4.611 -22.938 2.131 1.00 63.91 190 PRO A CA 1
ATOM 1475 C C . PRO A 1 190 ? -5.596 -21.821 1.778 1.00 63.91 190 PRO A C 1
ATOM 1477 O O . PRO A 1 190 ? -5.328 -21.042 0.863 1.00 63.91 190 PRO A O 1
ATOM 1480 N N . CYS A 1 191 ? -6.721 -21.724 2.495 1.00 65.94 191 CYS A N 1
ATOM 1481 C CA . CYS A 1 191 ? -7.774 -20.756 2.200 1.00 65.94 191 CYS A CA 1
ATOM 1482 C C . CYS A 1 191 ? -7.324 -19.325 2.514 1.00 65.94 191 CYS A C 1
ATOM 1484 O O . CYS A 1 191 ? -7.708 -18.393 1.814 1.00 65.94 191 CYS A O 1
ATOM 1486 N N . LEU A 1 192 ? -6.444 -19.147 3.505 1.00 64.12 192 LEU A N 1
ATOM 1487 C CA . LEU A 1 192 ? -5.862 -17.844 3.848 1.00 64.12 192 LEU A CA 1
ATOM 1488 C C . LEU A 1 192 ? -4.735 -17.417 2.897 1.00 64.12 192 LEU A C 1
ATOM 1490 O O . LEU A 1 192 ? -4.387 -16.238 2.841 1.00 64.12 192 LEU A O 1
ATOM 1494 N N . LEU A 1 193 ? -4.171 -18.358 2.133 1.00 61.66 193 LEU A N 1
ATOM 1495 C CA . LEU A 1 193 ? -3.118 -18.082 1.151 1.00 61.66 193 LEU A CA 1
ATOM 1496 C C . LEU A 1 193 ? -3.670 -17.524 -0.164 1.00 61.66 193 LEU A C 1
ATOM 1498 O O . LEU A 1 193 ? -2.916 -16.925 -0.935 1.00 61.66 193 LEU A O 1
ATOM 1502 N N . TYR A 1 194 ? -4.970 -17.692 -0.415 1.00 61.56 194 TYR A N 1
ATOM 1503 C CA . TYR A 1 194 ? -5.621 -17.252 -1.642 1.00 61.56 194 TYR A CA 1
ATOM 1504 C C . TYR A 1 194 ? -6.529 -16.048 -1.402 1.00 61.56 194 TYR A C 1
ATOM 1506 O O . TYR A 1 194 ? -7.728 -16.073 -1.660 1.00 61.56 194 TYR A O 1
ATOM 1514 N N . VAL A 1 195 ? -5.936 -14.943 -0.949 1.00 62.19 195 VAL A N 1
ATOM 1515 C CA . VAL A 1 195 ? -6.538 -13.632 -1.206 1.00 62.19 195 VAL A CA 1
ATOM 1516 C C . VAL A 1 195 ? -6.228 -13.314 -2.662 1.00 62.19 195 VAL A C 1
ATOM 1518 O O . VAL A 1 195 ? -5.224 -12.666 -2.978 1.00 62.19 195 VAL A O 1
ATOM 1521 N N . GLU A 1 196 ? -7.040 -13.853 -3.572 1.00 62.97 196 GLU A N 1
ATOM 1522 C CA . GLU A 1 196 ? -6.983 -13.408 -4.955 1.00 62.97 196 GLU A CA 1
ATOM 1523 C C . GLU A 1 196 ? -7.207 -11.889 -4.931 1.00 62.97 196 GLU A C 1
ATOM 1525 O O . GLU A 1 196 ? -8.138 -11.424 -4.265 1.00 62.97 196 GLU A O 1
ATOM 1530 N N . PRO A 1 197 ? -6.316 -11.082 -5.535 1.00 59.09 197 PRO A N 1
ATOM 1531 C CA . PRO A 1 197 ? -6.520 -9.649 -5.578 1.00 59.09 197 PRO A CA 1
ATOM 1532 C C . PRO A 1 197 ? -7.877 -9.420 -6.234 1.00 59.09 197 PRO A C 1
ATOM 1534 O O . PRO A 1 197 ? -8.012 -9.705 -7.424 1.00 59.09 197 PRO A O 1
ATOM 1537 N N . ILE A 1 198 ? -8.856 -8.938 -5.457 1.00 58.31 198 ILE A N 1
ATOM 1538 C CA . ILE A 1 198 ? -10.121 -8.414 -5.983 1.00 58.31 198 ILE A CA 1
ATOM 1539 C C . ILE A 1 198 ? -9.738 -7.580 -7.197 1.00 58.31 198 ILE A C 1
ATOM 1541 O O . ILE A 1 198 ? -8.823 -6.743 -7.107 1.00 58.31 198 ILE A O 1
ATOM 1545 N N . SER A 1 199 ? -10.316 -7.919 -8.350 1.00 58.41 199 SER A N 1
ATOM 1546 C CA . SER A 1 199 ? -9.817 -7.373 -9.607 1.00 58.41 199 SER A CA 1
ATOM 1547 C C . SER A 1 199 ? -9.872 -5.847 -9.533 1.00 58.41 199 SER A C 1
ATOM 1549 O O . SER A 1 199 ? -10.712 -5.274 -8.837 1.00 58.41 199 SER A O 1
ATOM 1551 N N . SER A 1 200 ? -8.994 -5.144 -10.252 1.00 53.00 200 SER A N 1
ATOM 1552 C CA . SER A 1 200 ? -9.023 -3.674 -10.272 1.00 53.00 200 SER A CA 1
ATOM 1553 C C . SER A 1 200 ? -10.365 -3.087 -10.728 1.00 53.00 200 SER A C 1
ATOM 1555 O O . SER A 1 200 ? -10.562 -1.883 -10.592 1.00 53.00 200 SER A O 1
ATOM 1557 N N . GLU A 1 201 ? -11.246 -3.921 -11.281 1.00 53.97 201 GLU A N 1
ATOM 1558 C CA . GLU A 1 201 ? -12.566 -3.588 -11.808 1.00 53.97 201 GLU A CA 1
ATOM 1559 C C . GLU A 1 201 ? -13.696 -3.861 -10.798 1.00 53.97 201 GLU A C 1
ATOM 1561 O O . GLU A 1 201 ? -14.770 -3.274 -10.910 1.00 53.97 201 GLU A O 1
ATOM 1566 N N . GLU A 1 202 ? -13.453 -4.664 -9.758 1.00 56.97 202 GLU A N 1
ATOM 1567 C CA . GLU A 1 202 ? -14.407 -4.949 -8.676 1.00 56.97 202 GLU A CA 1
ATOM 1568 C C . GLU A 1 202 ? -14.348 -3.847 -7.611 1.00 56.97 202 GLU A C 1
ATOM 1570 O O . GLU A 1 202 ? -13.876 -3.990 -6.483 1.00 56.97 202 GLU A O 1
ATOM 1575 N N . LEU A 1 203 ? -14.794 -2.674 -8.035 1.00 59.34 203 LEU A N 1
ATOM 1576 C CA . LEU A 1 203 ? -14.686 -1.419 -7.313 1.00 59.34 203 LEU A CA 1
ATOM 1577 C C . LEU A 1 203 ? -15.964 -1.176 -6.517 1.00 59.34 203 LEU A C 1
ATOM 1579 O O . LEU A 1 203 ? -16.882 -0.510 -6.985 1.00 59.34 203 LEU A O 1
ATOM 1583 N N . TRP A 1 204 ? -16.027 -1.729 -5.311 1.00 62.34 204 TRP A N 1
ATOM 1584 C CA . TRP A 1 204 ? -17.193 -1.590 -4.439 1.00 62.34 204 TRP A CA 1
ATOM 1585 C C . TRP A 1 204 ? -17.319 -0.169 -3.867 1.00 62.34 204 TRP A C 1
ATOM 1587 O O . TRP A 1 204 ? -16.393 0.2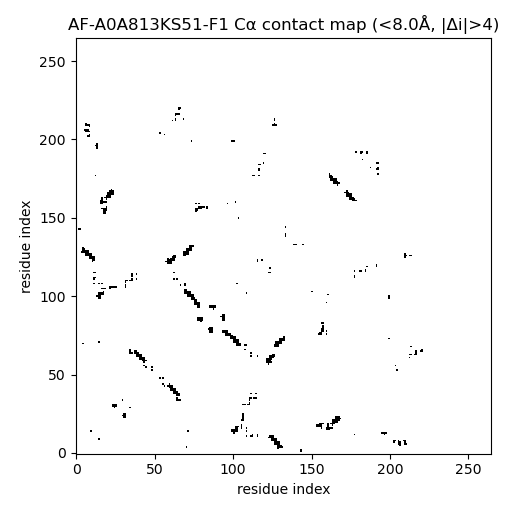68 -3.188 1.00 62.34 204 TRP A O 1
ATOM 1597 N N . ASP A 1 205 ? -18.427 0.531 -4.176 1.00 63.97 205 ASP A N 1
ATOM 1598 C CA . ASP A 1 205 ? -18.975 1.804 -3.633 1.00 63.97 205 ASP A CA 1
ATOM 1599 C C . ASP A 1 205 ? -18.012 2.775 -2.945 1.00 63.97 205 ASP A C 1
ATOM 1601 O O . ASP A 1 205 ? -18.311 3.454 -1.958 1.00 63.97 205 ASP A O 1
ATOM 1605 N N . ALA A 1 206 ? -16.813 2.877 -3.494 1.00 68.06 206 ALA A N 1
ATOM 1606 C CA . ALA A 1 206 ? -15.715 3.421 -2.732 1.00 68.06 206 ALA A CA 1
ATOM 1607 C C . ALA A 1 206 ? -15.801 4.942 -2.588 1.00 68.06 206 ALA A C 1
ATOM 1609 O O . ALA A 1 206 ? -15.330 5.504 -1.604 1.00 68.06 206 ALA A O 1
ATOM 1610 N N . HIS A 1 207 ? -16.484 5.588 -3.533 1.00 70.88 207 HIS A N 1
ATOM 1611 C CA . HIS A 1 207 ? -16.840 7.000 -3.484 1.00 70.88 207 HIS A CA 1
ATOM 1612 C C . HIS A 1 207 ? -17.682 7.362 -2.251 1.00 70.88 207 HIS A C 1
ATOM 1614 O O . HIS A 1 207 ? -17.654 8.514 -1.832 1.00 70.88 207 HIS A O 1
ATOM 1620 N N . ARG A 1 208 ? -18.403 6.398 -1.665 1.00 73.19 208 ARG A N 1
ATOM 1621 C CA . ARG A 1 208 ? -19.246 6.598 -0.485 1.00 73.19 208 ARG A CA 1
ATOM 1622 C C . ARG A 1 208 ? -18.486 6.351 0.813 1.00 73.19 208 ARG A C 1
ATOM 1624 O O . ARG A 1 208 ? -18.505 7.177 1.715 1.00 73.19 208 ARG A O 1
ATOM 1631 N N . TRP A 1 209 ? -17.783 5.227 0.888 1.00 74.25 209 TRP A N 1
ATOM 1632 C CA . TRP A 1 209 ? -17.168 4.768 2.133 1.00 74.25 209 TRP A CA 1
ATOM 1633 C C . TRP A 1 209 ? -15.801 5.377 2.414 1.00 74.25 209 TRP A C 1
ATOM 1635 O O . TRP A 1 209 ? -15.431 5.571 3.571 1.00 74.25 209 TRP A O 1
ATOM 1645 N N . ALA A 1 210 ? -15.031 5.679 1.371 1.00 77.62 210 ALA A N 1
ATOM 1646 C CA . ALA A 1 210 ? -13.697 6.221 1.557 1.00 77.62 210 ALA A CA 1
ATOM 1647 C C . ALA A 1 210 ? -13.700 7.644 2.149 1.00 77.62 210 ALA A C 1
ATOM 1649 O O . ALA A 1 210 ? -12.885 7.871 3.037 1.00 77.62 210 ALA A O 1
ATOM 1650 N N . PRO A 1 211 ? -14.591 8.588 1.769 1.00 79.50 211 PRO A N 1
ATOM 1651 C CA . PRO A 1 211 ? -14.658 9.888 2.442 1.00 79.50 211 PRO A CA 1
ATOM 1652 C C . PRO A 1 211 ? -14.952 9.780 3.940 1.00 79.50 211 PRO A C 1
ATOM 1654 O O . PRO A 1 211 ? -14.311 10.462 4.735 1.00 79.50 211 PRO A O 1
ATOM 1657 N N . GLU A 1 212 ? -15.864 8.889 4.341 1.00 76.94 212 GLU A N 1
ATOM 1658 C CA . GLU A 1 212 ? -16.151 8.648 5.759 1.00 76.94 212 GLU A CA 1
ATOM 1659 C C . GLU A 1 212 ? -14.942 8.061 6.492 1.00 76.94 212 GLU A C 1
ATOM 1661 O O . GLU A 1 212 ? -14.588 8.524 7.575 1.00 76.94 212 GLU A O 1
ATOM 1666 N N . ALA A 1 213 ? -14.276 7.073 5.887 1.00 76.31 213 ALA A N 1
ATOM 1667 C CA . ALA A 1 213 ? -13.056 6.478 6.425 1.00 76.31 213 ALA A CA 1
ATOM 1668 C C . ALA A 1 213 ? -11.939 7.513 6.616 1.00 76.31 213 ALA A C 1
ATOM 1670 O O . ALA A 1 213 ? -11.241 7.501 7.629 1.00 76.31 213 ALA A O 1
ATOM 1671 N N . VAL A 1 214 ? -11.785 8.413 5.644 1.00 79.19 214 VAL A N 1
ATOM 1672 C CA . VAL A 1 214 ? -10.801 9.499 5.675 1.00 79.19 214 VAL A CA 1
ATOM 1673 C C . VAL A 1 214 ? -11.152 10.494 6.769 1.00 79.19 214 VAL A C 1
ATOM 1675 O O . VAL A 1 214 ? -10.301 10.786 7.598 1.00 79.19 214 VAL A O 1
ATOM 1678 N N . SER A 1 215 ? -12.411 10.932 6.847 1.00 83.00 215 SER A N 1
ATOM 1679 C CA . SER A 1 215 ? -12.861 11.847 7.899 1.00 83.00 215 SER A CA 1
ATOM 1680 C C . SER A 1 215 ? -12.661 11.259 9.298 1.00 83.00 215 SER A C 1
ATOM 1682 O O . SER A 1 215 ? -12.273 11.985 10.212 1.00 83.00 215 SER A O 1
ATOM 1684 N N . ALA A 1 216 ? -12.908 9.958 9.477 1.00 78.00 216 ALA A N 1
ATOM 1685 C CA . ALA A 1 216 ? -12.653 9.268 10.738 1.00 78.00 216 ALA A CA 1
ATOM 1686 C C . ALA A 1 216 ? -11.150 9.207 11.068 1.00 78.00 216 ALA A C 1
ATOM 1688 O O . ALA A 1 216 ? -10.770 9.352 12.228 1.00 78.00 216 ALA A O 1
ATOM 1689 N N . GLY A 1 217 ? -10.293 9.032 10.057 1.00 76.12 217 GLY A N 1
ATOM 1690 C CA . GLY A 1 217 ? -8.839 9.092 10.218 1.00 76.12 217 GLY A CA 1
ATOM 1691 C C . GLY A 1 217 ? -8.317 10.473 10.573 1.00 76.12 217 GLY A C 1
ATOM 1692 O O . GLY A 1 217 ? -7.529 10.592 11.507 1.00 76.12 217 GLY A O 1
ATOM 1693 N N . ASP A 1 218 ? -8.801 11.511 9.898 1.00 81.75 218 ASP A N 1
ATOM 1694 C CA . ASP A 1 218 ? -8.411 12.897 10.165 1.00 81.75 218 ASP A CA 1
ATOM 1695 C C . ASP A 1 218 ? -8.814 13.332 11.584 1.00 81.75 218 ASP A C 1
ATOM 1697 O O . ASP A 1 218 ? -8.096 14.082 12.245 1.00 81.75 218 ASP A O 1
ATOM 1701 N N . GLU A 1 219 ? -9.966 12.865 12.068 1.00 83.62 219 GLU A N 1
ATOM 1702 C CA . GLU A 1 219 ? -10.414 13.094 13.443 1.00 83.62 219 GLU A CA 1
ATOM 1703 C C . GLU A 1 219 ? -9.526 12.363 14.459 1.00 83.62 219 GLU A C 1
ATOM 1705 O O . GLU A 1 219 ? -9.074 12.960 15.434 1.00 83.62 219 GLU A O 1
ATOM 1710 N N . LEU A 1 220 ? -9.203 11.093 14.204 1.00 75.62 220 LEU A N 1
ATOM 1711 C CA . LEU A 1 220 ? -8.310 10.322 15.066 1.00 75.62 220 LEU A CA 1
ATOM 1712 C C . LEU A 1 220 ? -6.908 10.946 15.136 1.00 75.62 220 LEU A C 1
ATOM 1714 O O . LEU A 1 220 ? -6.319 11.018 16.212 1.00 75.62 220 LEU A O 1
ATOM 1718 N N . GLN A 1 221 ? -6.379 11.424 14.007 1.00 75.44 221 GLN A N 1
ATOM 1719 C CA . GLN A 1 221 ? -5.092 12.119 13.967 1.00 75.44 221 GLN A CA 1
ATOM 1720 C C . GLN A 1 221 ? -5.101 13.391 14.815 1.00 75.44 221 GLN A C 1
ATOM 1722 O O . GLN A 1 221 ? -4.153 13.611 15.567 1.00 75.44 221 GLN A O 1
ATOM 1727 N N . ARG A 1 222 ? -6.169 14.194 14.737 1.00 84.81 222 ARG A N 1
ATOM 1728 C CA . ARG A 1 222 ? -6.327 15.385 15.584 1.00 84.81 222 ARG A CA 1
ATOM 1729 C C . ARG A 1 222 ? -6.327 15.019 17.069 1.00 84.81 222 ARG A C 1
ATOM 1731 O O . ARG A 1 222 ? -5.567 15.598 17.833 1.00 84.81 222 ARG A O 1
ATOM 1738 N N . GLN A 1 223 ? -7.047 13.968 17.457 1.00 82.06 223 GLN A N 1
ATOM 1739 C CA . GLN A 1 223 ? -7.066 13.501 18.849 1.00 82.06 223 GLN A CA 1
ATOM 1740 C C . GLN A 1 223 ? -5.700 13.019 19.359 1.00 82.06 223 GLN A C 1
ATOM 1742 O O . GLN A 1 223 ? -5.413 13.152 20.548 1.00 82.06 223 GLN A O 1
ATOM 1747 N N . VAL A 1 224 ? -4.864 12.429 18.499 1.00 78.06 224 VAL A N 1
ATOM 1748 C CA . VAL A 1 224 ? -3.491 12.043 18.870 1.00 78.06 224 VAL A CA 1
ATOM 1749 C C . VAL A 1 224 ? -2.624 13.287 19.074 1.00 78.06 224 VAL A C 1
ATOM 1751 O O . VAL A 1 224 ? -1.955 13.382 20.099 1.00 78.06 224 VAL A O 1
ATOM 1754 N N . GLN A 1 225 ? -2.702 14.261 18.162 1.00 82.00 225 GLN A N 1
ATOM 1755 C CA . GLN A 1 225 ? -1.961 15.525 18.269 1.00 82.00 225 GLN A CA 1
ATOM 1756 C C . GLN A 1 225 ? -2.342 16.315 19.528 1.00 82.00 225 GLN A C 1
ATOM 1758 O O . GLN A 1 225 ? -1.464 16.797 20.242 1.00 82.00 225 GLN A O 1
ATOM 1763 N N . ASP A 1 226 ? -3.635 16.383 19.850 1.00 86.94 226 ASP A N 1
ATOM 1764 C CA . ASP A 1 226 ? -4.128 17.087 21.039 1.00 86.94 226 ASP A CA 1
ATOM 1765 C C . ASP A 1 226 ? -3.641 16.427 22.344 1.00 86.94 226 ASP A C 1
ATOM 1767 O O . ASP A 1 226 ? -3.331 17.112 23.326 1.00 86.94 226 ASP A O 1
ATOM 1771 N N . LYS A 1 227 ? -3.524 15.090 22.364 1.00 82.44 227 LYS A N 1
ATOM 1772 C CA . LYS A 1 227 ? -2.982 14.343 23.512 1.00 82.44 227 LYS A CA 1
ATOM 1773 C C . LYS A 1 227 ? -1.488 14.577 23.704 1.00 82.44 227 LYS A C 1
ATOM 1775 O O . LYS A 1 227 ? -1.053 14.749 24.841 1.00 82.44 227 LYS A O 1
ATOM 1780 N N . GLU A 1 228 ? -0.717 14.588 22.621 1.00 83.19 228 GLU A N 1
ATOM 1781 C CA . GLU A 1 228 ? 0.722 14.863 22.676 1.00 83.19 228 GLU A CA 1
ATOM 1782 C C . GLU A 1 228 ? 0.983 16.287 23.181 1.00 83.19 228 GLU A C 1
ATOM 1784 O O . GLU A 1 228 ? 1.731 16.457 24.145 1.00 83.19 228 GLU A O 1
ATOM 1789 N N . ALA A 1 229 ? 0.273 17.283 22.638 1.00 85.75 229 ALA A N 1
ATOM 1790 C CA . ALA A 1 229 ? 0.379 18.677 23.074 1.00 85.75 229 ALA A CA 1
ATOM 1791 C C . ALA A 1 229 ? 0.042 18.853 24.567 1.00 85.75 229 ALA A C 1
ATOM 1793 O O . ALA A 1 229 ? 0.778 19.515 25.299 1.00 85.75 229 ALA A O 1
ATOM 1794 N N . SER A 1 230 ? -1.021 18.196 25.045 1.00 87.56 230 SER A N 1
ATOM 1795 C CA . SER A 1 230 ? -1.414 18.248 26.461 1.00 87.56 230 SER A CA 1
ATOM 1796 C C . SER A 1 230 ? -0.361 17.619 27.386 1.00 87.56 230 SER A C 1
ATOM 1798 O O . SER A 1 230 ? -0.119 18.115 28.486 1.00 87.56 230 SER A O 1
ATOM 1800 N N . SER A 1 231 ? 0.297 16.539 26.943 1.00 80.06 231 SER A N 1
ATOM 1801 C CA . SER A 1 231 ? 1.341 15.869 27.729 1.00 80.06 231 SER A CA 1
ATOM 1802 C C . SER A 1 231 ? 2.628 16.694 27.847 1.00 80.06 231 SER A C 1
ATOM 1804 O O . SER A 1 231 ? 3.295 16.656 28.882 1.00 80.06 231 SER A O 1
ATOM 1806 N N . GLU A 1 232 ? 2.968 17.489 26.827 1.00 79.69 232 GLU A N 1
ATOM 1807 C CA . GLU A 1 232 ? 4.124 18.387 26.881 1.00 79.69 232 GLU A CA 1
ATOM 1808 C C . GLU A 1 232 ? 3.884 19.576 27.821 1.00 79.69 232 GLU A C 1
ATOM 1810 O O . GLU A 1 232 ? 4.783 19.940 28.585 1.00 79.69 232 GLU A O 1
ATOM 1815 N N . GLU A 1 233 ? 2.673 20.143 27.833 1.00 79.06 233 GLU A N 1
ATOM 1816 C CA . GLU A 1 233 ? 2.311 21.225 28.760 1.00 79.06 233 GLU A CA 1
ATOM 1817 C C . GLU A 1 233 ? 2.359 20.772 30.226 1.00 79.06 233 GLU A C 1
ATOM 1819 O O . GLU A 1 233 ? 2.889 21.492 31.080 1.00 79.06 233 GLU A O 1
ATOM 1824 N N . GLU A 1 234 ? 1.894 19.554 30.523 1.00 77.19 234 GLU A N 1
ATOM 1825 C CA . GLU A 1 234 ? 1.978 18.983 31.870 1.00 77.19 234 GLU A CA 1
ATOM 1826 C C . GLU A 1 234 ? 3.444 18.800 32.309 1.00 77.19 234 GLU A C 1
ATOM 1828 O O . GLU A 1 234 ? 3.827 19.188 33.416 1.00 77.19 234 GLU A O 1
ATOM 1833 N N . VAL A 1 235 ? 4.319 18.320 31.419 1.00 72.31 235 VAL A N 1
ATOM 1834 C CA . VAL A 1 235 ? 5.757 18.164 31.709 1.00 72.31 235 VAL A CA 1
ATOM 1835 C C . VAL A 1 235 ? 6.464 19.515 31.912 1.00 72.31 235 VAL A C 1
ATOM 1837 O O . VAL A 1 235 ? 7.404 19.603 32.713 1.00 72.31 235 VAL A O 1
ATOM 1840 N N . ILE A 1 236 ? 6.026 20.583 31.236 1.00 67.81 236 ILE A N 1
ATOM 1841 C CA . ILE A 1 236 ? 6.561 21.942 31.429 1.00 67.81 236 ILE A CA 1
ATOM 1842 C C . ILE A 1 236 ? 6.125 22.518 32.783 1.00 67.81 236 ILE A C 1
ATOM 1844 O O . ILE A 1 236 ? 6.953 23.117 33.473 1.00 67.81 236 ILE A O 1
ATOM 1848 N N . LEU A 1 237 ? 4.882 22.279 33.214 1.00 62.97 237 LEU A N 1
ATOM 1849 C CA . LEU A 1 237 ? 4.373 22.734 34.516 1.00 62.97 237 LEU A CA 1
ATOM 1850 C C . LEU A 1 237 ? 5.099 22.085 35.707 1.00 62.97 237 LEU A C 1
ATOM 1852 O O . LEU A 1 237 ? 5.314 22.745 36.725 1.00 62.97 237 LEU A O 1
ATOM 1856 N N . PHE A 1 238 ? 5.555 20.834 35.579 1.00 57.34 238 PHE A N 1
ATOM 1857 C CA . PHE A 1 238 ? 6.333 20.160 36.630 1.00 57.34 238 PHE A CA 1
ATOM 1858 C C . PHE A 1 238 ? 7.834 20.488 36.623 1.00 57.34 238 PHE A C 1
ATOM 1860 O O . PHE A 1 238 ? 8.528 20.243 37.616 1.00 57.34 238 PHE A O 1
ATOM 1867 N N . ARG A 1 239 ? 8.364 21.104 35.560 1.00 53.00 239 ARG A N 1
ATOM 1868 C CA . ARG A 1 239 ? 9.718 21.679 35.562 1.00 53.00 239 ARG A CA 1
ATOM 1869 C C . ARG A 1 239 ? 9.682 23.083 36.159 1.00 53.00 239 ARG A C 1
ATOM 1871 O O . ARG A 1 239 ? 9.890 24.077 35.468 1.00 53.00 239 ARG A O 1
ATOM 1878 N N . GLY A 1 240 ? 9.457 23.144 37.472 1.00 47.94 240 GLY A N 1
ATOM 1879 C CA . GLY A 1 240 ? 9.607 24.370 38.254 1.00 47.94 240 GLY A CA 1
ATOM 1880 C C . GLY A 1 240 ? 10.953 25.065 37.977 1.00 47.94 240 GLY A C 1
ATOM 1881 O O . GLY A 1 240 ? 11.922 24.404 37.580 1.00 47.94 240 GLY A O 1
ATOM 1882 N N . PRO A 1 241 ? 11.030 26.398 38.151 1.00 58.72 241 PRO A N 1
ATOM 1883 C CA . PRO A 1 241 ? 12.214 27.177 37.815 1.00 58.72 241 PRO A CA 1
ATOM 1884 C C . PRO A 1 241 ? 13.427 26.575 38.516 1.00 58.72 241 PRO A C 1
ATOM 1886 O O . PRO A 1 241 ? 13.503 26.572 39.744 1.00 58.72 241 PRO A O 1
ATOM 1889 N N . LYS A 1 242 ? 14.373 26.044 37.731 1.00 59.31 242 LYS A N 1
ATOM 1890 C CA . LYS A 1 242 ? 15.666 25.603 38.254 1.00 59.31 242 LYS A CA 1
ATOM 1891 C C . LYS A 1 242 ? 16.270 26.801 38.971 1.00 59.31 242 LYS A C 1
ATOM 1893 O O . LYS A 1 242 ? 16.660 27.776 38.326 1.00 59.31 242 LYS A O 1
ATOM 1898 N N . SER A 1 243 ? 16.300 26.741 40.299 1.00 59.03 243 SER A N 1
ATOM 1899 C CA . SER A 1 243 ? 17.020 27.685 41.133 1.00 59.03 243 SER A CA 1
ATOM 1900 C C . SER A 1 243 ? 18.447 27.723 40.607 1.00 59.03 243 SER A C 1
ATOM 1902 O O . SER A 1 243 ? 19.189 26.743 40.637 1.00 59.03 243 SER A O 1
ATOM 1904 N N . ARG A 1 244 ? 18.786 28.858 39.998 1.00 53.22 244 ARG A N 1
ATOM 1905 C CA . ARG A 1 244 ? 20.082 29.124 39.391 1.00 53.22 244 ARG A CA 1
ATOM 1906 C C . ARG A 1 244 ? 21.072 29.287 40.540 1.00 53.22 244 ARG A C 1
ATOM 1908 O O . ARG A 1 244 ? 21.359 30.402 40.963 1.00 53.22 244 ARG A O 1
ATOM 1915 N N . THR A 1 245 ? 21.539 28.178 41.104 1.00 58.00 245 THR A N 1
ATOM 1916 C CA . THR A 1 245 ? 22.649 28.187 42.051 1.00 58.00 245 THR A CA 1
ATOM 1917 C C . THR A 1 245 ? 23.891 28.590 41.272 1.00 58.00 245 THR A C 1
ATOM 1919 O O . THR A 1 245 ? 24.492 27.792 40.554 1.00 58.00 245 THR A O 1
ATOM 1922 N N . PHE A 1 246 ? 24.215 29.877 41.365 1.00 51.81 246 PHE A N 1
ATOM 1923 C CA . PHE A 1 246 ? 25.532 30.421 41.075 1.00 51.81 246 PHE A CA 1
ATOM 1924 C C . PHE A 1 246 ? 26.538 29.664 41.950 1.00 51.81 246 PHE A C 1
ATOM 1926 O O . PHE A 1 246 ? 26.675 29.970 43.131 1.00 51.81 246 PHE A O 1
ATOM 1933 N N . SER A 1 247 ? 27.205 28.655 41.388 1.00 56.12 247 SER A N 1
ATOM 1934 C CA . SER A 1 247 ? 28.425 28.110 41.982 1.00 56.12 247 SER A CA 1
ATOM 1935 C C . SER A 1 247 ? 29.605 28.808 41.328 1.00 56.12 247 SER A C 1
ATOM 1937 O O . SER A 1 247 ? 29.687 28.919 40.102 1.00 56.12 247 SER A O 1
ATOM 1939 N N . LYS A 1 248 ? 30.456 29.371 42.175 1.00 62.50 248 LYS A N 1
ATOM 1940 C CA . LYS A 1 248 ? 31.524 30.300 41.837 1.00 62.50 248 LYS A CA 1
ATOM 1941 C C . LYS A 1 248 ? 32.834 29.677 42.312 1.00 62.50 248 LYS A C 1
ATOM 1943 O O . LYS A 1 248 ? 33.375 30.136 43.303 1.00 62.50 248 LYS A O 1
ATOM 1948 N N . ASP A 1 249 ? 33.328 28.681 41.583 1.00 60.66 249 ASP A N 1
ATOM 1949 C CA . ASP A 1 249 ? 34.666 28.093 41.757 1.00 60.66 249 ASP A CA 1
ATOM 1950 C C . ASP A 1 249 ? 35.363 28.204 40.390 1.00 60.66 249 ASP A C 1
ATOM 1952 O O . ASP A 1 249 ? 34.872 27.675 39.398 1.00 60.66 249 ASP A O 1
ATOM 1956 N N . GLN A 1 250 ? 36.272 29.154 40.151 1.00 56.66 250 GLN A N 1
ATOM 1957 C CA . GLN A 1 250 ? 37.675 29.230 40.586 1.00 56.66 250 GLN A CA 1
ATOM 1958 C C . GLN A 1 250 ? 38.516 27.978 40.267 1.00 56.66 250 GLN A C 1
ATOM 1960 O O . GLN A 1 250 ? 38.320 26.944 40.885 1.00 56.66 250 GLN A O 1
ATOM 1965 N N . HIS A 1 251 ? 39.531 28.193 39.403 1.00 49.75 251 HIS A N 1
ATOM 1966 C CA . HIS A 1 251 ? 40.861 27.544 39.374 1.00 49.75 251 HIS A CA 1
ATOM 1967 C C . HIS A 1 251 ? 40.943 26.040 38.999 1.00 49.75 251 HIS A C 1
ATOM 1969 O O . HIS A 1 251 ? 40.155 25.243 39.472 1.00 49.75 251 HIS A O 1
ATOM 1975 N N . THR A 1 252 ? 41.855 25.502 38.171 1.00 54.84 252 THR A N 1
ATOM 1976 C CA . THR A 1 252 ? 43.121 25.901 37.499 1.00 54.84 252 THR A CA 1
ATOM 1977 C C . THR A 1 252 ? 43.406 24.842 36.402 1.00 54.84 252 THR A C 1
ATOM 1979 O O . THR A 1 252 ? 42.923 23.717 36.534 1.00 54.84 252 THR A O 1
ATOM 1982 N N . PRO A 1 253 ? 44.174 25.142 35.333 1.00 64.38 253 PRO A N 1
ATOM 1983 C CA . PRO A 1 253 ? 44.591 24.169 34.312 1.00 64.38 253 PRO A CA 1
ATOM 1984 C C . PRO A 1 253 ? 45.579 23.124 34.852 1.00 64.38 253 PRO A C 1
ATOM 1986 O O . PRO A 1 253 ? 46.430 23.444 35.679 1.00 64.38 253 PRO A O 1
ATOM 1989 N N . CYS A 1 254 ? 45.517 21.900 34.324 1.00 56.00 254 CYS A N 1
ATOM 1990 C CA . CYS A 1 254 ? 46.596 20.925 34.451 1.00 56.00 254 CYS A CA 1
ATOM 1991 C C . CYS A 1 254 ? 47.045 20.500 33.049 1.00 56.00 254 CYS A C 1
ATOM 1993 O O . CYS A 1 254 ? 46.266 19.961 32.262 1.00 56.00 254 CYS A O 1
ATOM 1995 N N . GLU A 1 255 ? 48.292 20.857 32.750 1.00 54.50 255 GLU A N 1
ATOM 1996 C CA . GLU A 1 255 ? 49.090 20.446 31.600 1.00 54.50 255 GLU A CA 1
ATOM 1997 C C . GLU A 1 255 ? 49.388 18.937 31.607 1.00 54.50 255 GLU A C 1
ATOM 1999 O O . GLU A 1 255 ? 49.250 18.257 32.625 1.00 54.50 255 GLU A O 1
ATOM 2004 N N . THR A 1 256 ? 50.021 18.503 30.507 1.00 51.62 256 THR A N 1
ATOM 2005 C CA . THR A 1 256 ? 50.881 17.308 30.351 1.00 51.62 256 THR A CA 1
ATOM 2006 C C . THR A 1 256 ? 50.143 15.972 30.126 1.00 51.62 256 THR A C 1
ATOM 2008 O O . THR A 1 256 ? 49.130 15.703 30.746 1.00 51.62 256 THR A O 1
ATOM 2011 N N . VAL A 1 257 ? 50.549 15.054 29.237 1.00 53.06 257 VAL A N 1
ATOM 2012 C CA . VAL A 1 257 ? 51.808 14.823 28.503 1.00 53.06 257 VAL A CA 1
ATOM 2013 C C . VAL A 1 257 ? 51.477 14.107 27.180 1.00 53.06 257 VAL A C 1
ATOM 2015 O O . VAL A 1 257 ? 50.559 13.291 27.116 1.00 53.06 257 VAL A O 1
ATOM 2018 N N . ALA A 1 258 ? 52.277 14.373 26.149 1.00 53.94 258 ALA A N 1
ATOM 2019 C CA . ALA A 1 258 ? 52.411 13.556 24.949 1.00 53.94 258 ALA A CA 1
ATOM 2020 C C . ALA A 1 258 ? 52.868 12.113 25.255 1.00 53.94 258 ALA A C 1
ATOM 2022 O O . ALA A 1 258 ? 53.669 11.883 26.157 1.00 53.94 258 ALA A O 1
ATOM 2023 N N . SER A 1 259 ? 52.454 11.149 24.435 1.00 61.00 259 SER A N 1
ATOM 2024 C CA . SER A 1 259 ? 53.301 9.988 24.142 1.00 61.00 259 SER A CA 1
ATOM 2025 C C . SER A 1 259 ? 53.049 9.502 22.718 1.00 61.00 259 SER A C 1
ATOM 2027 O O . SER A 1 259 ? 51.992 8.970 22.387 1.00 61.00 259 SER A O 1
ATOM 2029 N N . ASP A 1 260 ? 54.057 9.760 21.885 1.00 56.50 260 ASP A N 1
ATOM 2030 C CA . ASP A 1 260 ? 54.342 9.069 20.634 1.00 56.50 260 ASP A CA 1
ATOM 2031 C C . ASP A 1 260 ? 54.534 7.566 20.881 1.00 56.50 260 ASP A C 1
ATOM 2033 O O . ASP A 1 260 ? 55.129 7.156 21.880 1.00 56.50 260 ASP A O 1
ATOM 2037 N N . GLY A 1 261 ? 54.071 6.753 19.931 1.00 57.59 261 GLY A N 1
ATOM 2038 C CA . GLY A 1 261 ? 54.126 5.291 19.986 1.00 57.59 261 GLY A CA 1
ATOM 2039 C C . GLY A 1 261 ? 54.164 4.628 18.606 1.00 57.59 261 GLY A C 1
ATOM 2040 O O . GLY A 1 261 ? 53.329 3.797 18.283 1.00 57.59 261 GLY A O 1
ATOM 2041 N N . THR A 1 262 ? 55.102 5.072 17.777 1.00 60.81 262 THR A N 1
ATOM 2042 C CA . THR A 1 262 ? 55.931 4.350 16.790 1.00 60.81 262 THR A CA 1
ATOM 2043 C C . THR A 1 262 ? 55.834 2.798 16.724 1.00 60.81 262 THR A C 1
ATOM 2045 O O . THR A 1 262 ? 56.262 2.115 17.647 1.00 60.81 262 THR A O 1
ATOM 2048 N N . VAL A 1 263 ? 55.461 2.300 15.524 1.00 55.72 263 VAL A N 1
ATOM 2049 C CA . VAL A 1 263 ? 56.091 1.222 14.693 1.00 55.72 263 VAL A CA 1
ATOM 2050 C C . VAL A 1 263 ? 55.653 -0.261 14.755 1.00 55.72 263 VAL A C 1
ATOM 2052 O O . VAL A 1 263 ? 55.511 -0.859 15.813 1.00 55.72 263 VAL A O 1
ATOM 2055 N N . ALA A 1 264 ? 55.660 -0.824 13.525 1.00 56.56 264 ALA A N 1
ATOM 2056 C CA . ALA A 1 264 ? 55.806 -2.220 13.060 1.00 56.56 264 ALA A CA 1
ATOM 2057 C C . ALA A 1 264 ? 54.510 -3.053 12.980 1.00 56.56 264 ALA A C 1
ATOM 2059 O O . ALA A 1 264 ? 53.746 -3.088 13.934 1.00 56.56 264 ALA A O 1
ATOM 2060 N N . SER A 1 265 ? 54.172 -3.742 11.881 1.00 62.47 265 SER A N 1
ATOM 2061 C CA . SER A 1 265 ? 54.888 -4.167 10.661 1.00 62.47 265 SER A CA 1
ATOM 2062 C C . SER A 1 265 ? 53.908 -4.344 9.501 1.00 62.47 265 SER A C 1
ATOM 2064 O O . SER A 1 265 ? 52.710 -4.568 9.781 1.00 62.47 265 SER A O 1
#

Organism: Polarella glacialis (NCBI:txid89957)

Nearest PDB structures (foldseek):
  4ts9-assembly1_C-2  TM=2.581E-01  e=3.775E+00  Escherichia coli
  4d8y-assembly1_B  TM=2.740E-01  e=4.817E+00  Bacillus subtilis
  6xz2-assembly1_C  TM=2.586E-01  e=4.532E+00  Escherichia coli K-12
  7mwz-assembly2_C  TM=1.852E-01  e=8.858E+00  Drosophila eugracilis

Radius of gyration: 25.49 Å; Cα contacts (8 Å, |Δi|>4): 377; chains: 1; bounding box: 87×55×73 Å

Foldseek 3Di:
DDDFFFKFKFFLLQAFEQAQADEQADPVGHGLVVQLVQKDKDAQPPPQPPVNPADRPPFGIEIQTLDAAWEKEFDWDQEAAPVQHGDADPVRDGDTHDTGIYTLHVSNSVSSLVNQLVPPPGGYIYIHGYDYQQPPPPRDDDPNNVVVVVSNVNRGDNPRRQWHWYHDPPDDTDIDGSLVSNCVVVPPPVVSSPPPGCDPPNTGPRSPVNVVSNVVSVVSSVVVVVVVVVVVVVVVVVPPPDPPPPDDDDDDDDDDDDDDDDDDD